Protein AF-A0A101M9S4-F1 (afdb_monomer_lite)

Sequence (185 aa):
ARSAFAWLTCILTEEHDWYLTARCPACIVQHVLHSEPTIRFVAVASQLAGPRSGFRCWLNALETAVCEDPFWGDAFWPDIEERASRLTDGVQELVRQCYELSATLDNPARVNPSLAKTPMPVYGSRSASCTIPLKPSSFARKQLRLTREEQRYRSSLLWNCSQEMTQPLAGCTTATQSRRRSLTS

Structure (mmCIF, N/CA/C/O backbone):
data_AF-A0A101M9S4-F1
#
_entry.id   AF-A0A101M9S4-F1
#
loop_
_atom_site.group_PDB
_atom_site.id
_atom_site.type_symbol
_atom_site.label_atom_id
_atom_site.label_alt_id
_atom_site.label_comp_id
_atom_site.label_asym_id
_atom_site.label_entity_id
_atom_site.label_seq_id
_atom_site.pdbx_PDB_ins_code
_atom_site.Cartn_x
_atom_site.Cartn_y
_atom_site.Cartn_z
_atom_site.occupancy
_atom_site.B_iso_or_equiv
_atom_site.auth_seq_id
_atom_site.auth_comp_id
_atom_site.auth_asym_id
_atom_site.auth_atom_id
_atom_site.pdbx_PDB_model_num
ATOM 1 N N . ALA A 1 1 ? 0.924 0.725 -12.425 1.00 88.38 1 ALA A N 1
ATOM 2 C CA . ALA A 1 1 ? 2.262 1.354 -12.378 1.00 88.38 1 ALA A CA 1
ATOM 3 C C . ALA A 1 1 ? 2.257 2.833 -11.972 1.00 88.38 1 ALA A C 1
ATOM 5 O O . ALA A 1 1 ? 2.577 3.106 -10.827 1.00 88.38 1 ALA A O 1
ATOM 6 N N . ARG A 1 2 ? 1.914 3.808 -12.837 1.00 94.69 2 ARG A N 1
ATOM 7 C CA . ARG A 1 2 ? 2.126 5.250 -12.532 1.00 94.69 2 ARG A CA 1
ATOM 8 C C . ARG A 1 2 ? 1.426 5.755 -11.264 1.00 94.69 2 ARG A C 1
ATOM 10 O O . ARG A 1 2 ? 2.045 6.451 -10.470 1.00 94.69 2 ARG A O 1
ATOM 17 N N . SER A 1 3 ? 0.159 5.393 -11.071 1.00 94.62 3 SER A N 1
ATOM 18 C CA . SER A 1 3 ? -0.601 5.741 -9.863 1.00 94.62 3 SER A CA 1
ATOM 19 C C . SER A 1 3 ? -0.004 5.109 -8.605 1.00 94.62 3 SER A C 1
ATOM 21 O O . SER A 1 3 ? 0.113 5.781 -7.589 1.00 94.62 3 SER A O 1
ATOM 23 N N . ALA A 1 4 ? 0.432 3.849 -8.691 1.00 97.19 4 ALA A N 1
ATOM 24 C CA . ALA A 1 4 ? 1.112 3.159 -7.598 1.00 97.19 4 ALA A CA 1
ATOM 25 C C . ALA A 1 4 ? 2.449 3.823 -7.247 1.00 97.19 4 ALA A C 1
ATOM 27 O O . ALA A 1 4 ? 2.726 4.032 -6.076 1.00 97.19 4 ALA A O 1
ATOM 28 N N . PHE A 1 5 ? 3.242 4.225 -8.246 1.00 97.75 5 PHE A N 1
ATOM 29 C CA . PHE A 1 5 ? 4.480 4.975 -8.023 1.00 97.75 5 PHE A CA 1
ATOM 30 C C . PHE A 1 5 ? 4.222 6.312 -7.319 1.00 97.75 5 PHE A C 1
ATOM 32 O O . PHE A 1 5 ? 4.891 6.624 -6.339 1.00 97.75 5 PHE A O 1
ATOM 39 N N . ALA A 1 6 ? 3.239 7.086 -7.794 1.00 97.69 6 ALA A N 1
ATOM 40 C CA . ALA A 1 6 ? 2.875 8.358 -7.175 1.00 97.69 6 ALA A CA 1
ATOM 41 C C . ALA A 1 6 ? 2.417 8.160 -5.723 1.00 97.69 6 ALA A C 1
ATOM 43 O O . ALA A 1 6 ? 2.899 8.848 -4.831 1.00 97.69 6 ALA A O 1
ATOM 44 N N . TRP A 1 7 ? 1.556 7.168 -5.481 1.00 97.56 7 TRP A N 1
ATOM 45 C CA . TRP A 1 7 ? 1.076 6.842 -4.142 1.00 97.56 7 TRP A CA 1
ATOM 46 C C . TRP A 1 7 ? 2.204 6.390 -3.207 1.00 97.56 7 TRP A C 1
ATOM 48 O O . TRP A 1 7 ? 2.306 6.898 -2.094 1.00 97.56 7 TRP A O 1
ATOM 58 N N . LEU A 1 8 ? 3.080 5.488 -3.669 1.00 96.38 8 LEU A N 1
ATOM 59 C CA . LEU A 1 8 ? 4.249 5.040 -2.908 1.00 96.38 8 LEU A CA 1
ATOM 60 C C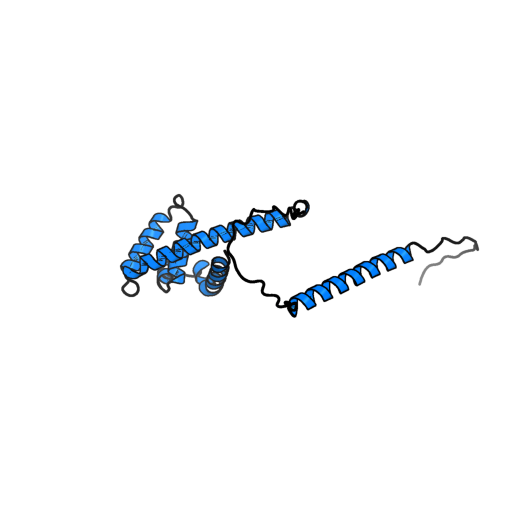 . LEU A 1 8 ? 5.182 6.205 -2.585 1.00 96.38 8 LEU A C 1
ATOM 62 O O . LEU A 1 8 ? 5.705 6.282 -1.483 1.00 96.38 8 LEU A O 1
ATOM 66 N N . THR A 1 9 ? 5.377 7.119 -3.534 1.00 96.38 9 THR A N 1
ATOM 67 C CA . THR A 1 9 ? 6.201 8.306 -3.302 1.00 96.38 9 THR A CA 1
ATOM 68 C C . THR A 1 9 ? 5.597 9.147 -2.184 1.00 96.38 9 THR A C 1
ATOM 70 O O . THR A 1 9 ? 6.308 9.447 -1.236 1.00 96.38 9 THR A O 1
ATOM 73 N N . CYS A 1 10 ? 4.294 9.446 -2.241 1.00 96.25 10 CYS A N 1
ATOM 74 C CA . CYS A 1 10 ? 3.604 10.199 -1.191 1.00 96.25 10 CYS A CA 1
ATOM 75 C C . CYS A 1 10 ? 3.732 9.522 0.180 1.00 96.25 10 CYS A C 1
ATOM 77 O O . CYS A 1 10 ? 4.256 10.131 1.110 1.00 96.25 10 CYS A O 1
ATOM 79 N N . ILE A 1 11 ? 3.336 8.248 0.300 1.00 95.25 11 ILE A N 1
ATOM 80 C CA . ILE A 1 11 ? 3.333 7.566 1.602 1.00 95.25 11 ILE A CA 1
ATOM 81 C C . ILE A 1 11 ? 4.749 7.430 2.178 1.00 95.25 11 ILE A C 1
ATOM 83 O O . ILE A 1 11 ? 4.946 7.642 3.368 1.00 95.25 11 ILE A O 1
ATOM 87 N N . LEU A 1 12 ? 5.758 7.141 1.346 1.00 93.31 12 LEU A N 1
ATOM 88 C CA . LEU A 1 12 ? 7.141 7.004 1.809 1.00 93.31 12 LEU A CA 1
ATOM 89 C C . LEU A 1 12 ? 7.772 8.354 2.177 1.00 93.31 12 LEU A C 1
ATOM 91 O O . LEU A 1 12 ? 8.707 8.394 2.973 1.00 93.31 12 LEU A O 1
ATOM 95 N N . THR A 1 13 ? 7.279 9.460 1.616 1.00 94.25 13 THR A N 1
ATOM 96 C CA . THR A 1 13 ? 7.718 10.800 2.023 1.00 94.25 13 THR A CA 1
ATOM 97 C C . THR A 1 13 ? 7.021 11.296 3.284 1.00 94.25 13 THR A C 1
ATOM 99 O O . THR A 1 13 ? 7.658 11.956 4.098 1.00 94.25 13 THR A O 1
ATOM 102 N N . GLU A 1 14 ? 5.735 10.992 3.456 1.00 93.88 14 GLU A N 1
ATOM 103 C CA . GLU A 1 14 ? 4.913 11.529 4.549 1.00 93.88 14 GLU A CA 1
ATOM 104 C C . GLU A 1 14 ? 5.049 10.706 5.837 1.00 93.88 14 GLU A C 1
ATOM 106 O O . GLU A 1 14 ? 5.126 11.271 6.924 1.00 93.88 14 GLU A O 1
ATOM 111 N N . GLU A 1 15 ? 5.159 9.381 5.725 1.00 93.31 15 GLU A N 1
ATOM 112 C CA . GLU A 1 15 ? 5.148 8.452 6.863 1.00 93.31 15 GLU A CA 1
ATOM 113 C C . GLU A 1 15 ? 6.546 7.898 7.207 1.00 93.31 15 GLU A C 1
ATOM 115 O O . GLU A 1 15 ? 6.685 6.781 7.714 1.00 93.31 15 GLU A O 1
ATOM 120 N N . HIS A 1 16 ? 7.600 8.673 6.922 1.00 90.44 16 HIS A N 1
ATOM 121 C CA . HIS A 1 16 ? 9.005 8.251 7.027 1.00 90.44 16 HIS A CA 1
ATOM 122 C C . HIS A 1 16 ? 9.370 7.601 8.370 1.00 90.44 16 HIS A C 1
ATOM 124 O O . HIS A 1 16 ? 9.885 6.481 8.421 1.00 90.44 16 HIS A O 1
ATOM 130 N N . ASP A 1 17 ? 9.055 8.284 9.470 1.00 89.75 17 ASP A N 1
ATOM 131 C CA . ASP A 1 17 ? 9.403 7.834 10.821 1.00 89.75 17 ASP A CA 1
ATOM 132 C C . ASP A 1 17 ? 8.631 6.577 11.241 1.00 89.75 17 ASP A C 1
ATOM 134 O O . ASP A 1 17 ? 9.109 5.780 12.057 1.00 89.75 17 ASP A O 1
ATOM 138 N N . TRP A 1 18 ? 7.423 6.401 10.698 1.00 90.69 18 TRP A N 1
ATOM 139 C CA . TRP A 1 18 ? 6.555 5.279 11.026 1.00 90.69 18 TRP A CA 1
ATOM 140 C C . TRP A 1 18 ? 7.092 3.980 10.431 1.00 90.69 18 TRP A C 1
ATOM 142 O O . TRP A 1 18 ? 7.324 3.025 11.176 1.00 90.69 18 TRP A O 1
ATOM 152 N N . TYR A 1 19 ? 7.367 3.936 9.124 1.00 84.31 19 TYR A N 1
ATOM 153 C CA . TYR A 1 19 ? 7.831 2.690 8.504 1.00 84.31 19 TYR A CA 1
ATOM 154 C C . TYR A 1 19 ? 9.289 2.346 8.849 1.00 84.31 19 TYR A C 1
ATOM 156 O O . TYR A 1 19 ? 9.677 1.184 8.741 1.00 84.31 19 TYR A O 1
ATOM 164 N N . LEU A 1 20 ? 10.097 3.314 9.303 1.00 88.38 20 LEU A N 1
ATOM 165 C CA . LEU A 1 20 ? 11.416 3.044 9.890 1.00 88.38 20 LEU A CA 1
ATOM 166 C C . LEU A 1 20 ? 11.344 2.515 11.327 1.00 88.38 20 LEU A C 1
ATOM 168 O O . LEU A 1 20 ? 12.375 2.195 11.919 1.00 88.38 20 LEU A O 1
ATOM 172 N N . THR A 1 21 ? 10.143 2.374 11.895 1.00 84.56 21 THR A N 1
ATOM 173 C CA . THR A 1 21 ? 9.914 1.835 13.242 1.00 84.56 21 THR A CA 1
ATOM 174 C C . THR A 1 21 ? 10.663 2.598 14.340 1.00 84.56 21 THR A C 1
ATOM 176 O O . THR A 1 21 ? 11.097 2.018 15.330 1.00 84.56 21 THR A O 1
ATOM 179 N N . ALA A 1 22 ? 10.786 3.925 14.210 1.00 85.56 22 ALA A N 1
ATOM 180 C CA . ALA A 1 22 ? 11.500 4.767 15.180 1.00 85.56 22 ALA A CA 1
ATOM 181 C C . ALA A 1 22 ? 10.792 4.891 16.552 1.00 85.56 22 ALA A C 1
ATOM 183 O O . ALA A 1 22 ? 11.297 5.544 17.465 1.00 85.56 22 ALA A O 1
ATOM 184 N N . ARG A 1 23 ? 9.608 4.283 16.707 1.00 85.00 23 ARG A N 1
ATOM 185 C CA . ARG A 1 23 ? 8.781 4.289 17.925 1.00 85.00 23 ARG A CA 1
ATOM 186 C C . ARG A 1 23 ? 8.668 2.882 18.513 1.00 85.00 23 ARG A C 1
ATOM 188 O O . ARG A 1 23 ? 9.025 1.896 17.878 1.00 85.00 23 ARG A O 1
ATOM 195 N N . CYS A 1 24 ? 8.125 2.771 19.726 1.00 92.31 24 CYS A N 1
ATOM 196 C CA . CYS A 1 24 ? 7.857 1.458 20.311 1.00 92.31 24 CYS A CA 1
ATOM 197 C C . CYS A 1 24 ? 6.811 0.674 19.481 1.00 92.31 24 CYS A C 1
ATOM 199 O O . CYS A 1 24 ? 5.963 1.293 18.828 1.00 92.31 24 CYS A O 1
ATOM 201 N N . PRO A 1 25 ? 6.813 -0.674 19.531 1.00 89.00 25 PRO A N 1
ATOM 202 C CA . PRO A 1 25 ? 5.919 -1.499 18.713 1.00 89.00 25 PRO A CA 1
ATOM 203 C C . PRO A 1 25 ? 4.430 -1.165 18.871 1.00 89.00 25 PRO A C 1
ATOM 205 O O . PRO A 1 25 ? 3.701 -1.154 17.884 1.00 89.00 25 PRO A O 1
ATOM 208 N N . ALA A 1 26 ? 3.984 -0.827 20.086 1.00 90.25 26 ALA A N 1
ATOM 209 C CA . ALA A 1 26 ? 2.598 -0.434 20.341 1.00 90.25 26 ALA A CA 1
ATOM 210 C C . ALA A 1 26 ? 2.209 0.836 19.565 1.00 90.25 26 ALA A C 1
ATOM 212 O O . ALA A 1 26 ? 1.176 0.856 18.904 1.00 90.25 26 ALA A O 1
ATOM 213 N N . CYS A 1 27 ? 3.070 1.860 19.570 1.00 90.69 27 CYS A N 1
ATOM 214 C CA . CYS A 1 27 ? 2.842 3.086 18.807 1.00 90.69 27 CYS A CA 1
ATOM 215 C C . CYS A 1 27 ? 2.820 2.834 17.294 1.00 90.69 27 CYS A C 1
ATOM 217 O O . CYS A 1 27 ? 2.053 3.481 16.589 1.00 90.69 27 CYS A O 1
ATOM 219 N N . ILE A 1 28 ? 3.654 1.917 16.791 1.00 91.44 28 ILE A N 1
ATOM 220 C CA . ILE A 1 28 ? 3.677 1.566 15.363 1.00 91.44 28 ILE A CA 1
ATOM 221 C C . ILE A 1 28 ? 2.373 0.889 14.944 1.00 91.44 28 ILE A C 1
ATOM 223 O O . ILE A 1 28 ? 1.797 1.284 13.933 1.00 91.44 28 ILE A O 1
ATOM 227 N N . VAL A 1 29 ? 1.899 -0.085 15.730 1.00 90.38 29 VAL A N 1
ATOM 228 C CA . VAL A 1 29 ? 0.637 -0.795 15.467 1.00 90.38 29 VAL A CA 1
ATOM 229 C C . VAL A 1 29 ? -0.556 0.150 15.587 1.00 90.38 29 VAL A C 1
ATOM 231 O O . VAL A 1 29 ? -1.420 0.147 14.719 1.00 90.38 29 VAL A O 1
ATOM 234 N N . GLN A 1 30 ? -0.583 1.006 16.608 1.00 91.31 30 GLN A N 1
ATOM 235 C CA . GLN A 1 30 ? -1.662 1.977 16.787 1.00 91.31 30 GLN A CA 1
ATOM 236 C C . GLN A 1 30 ? -1.737 2.975 15.623 1.00 91.31 30 GLN A C 1
ATOM 238 O O . GLN A 1 30 ? -2.826 3.293 15.153 1.00 91.31 30 GLN A O 1
ATOM 243 N N . HIS A 1 31 ? -0.586 3.427 15.115 1.00 94.69 31 HIS A N 1
ATOM 244 C CA . HIS A 1 31 ? -0.539 4.367 13.994 1.00 94.69 31 HIS A CA 1
ATOM 245 C C . HIS A 1 31 ? -1.121 3.792 12.699 1.00 94.69 31 HIS A C 1
ATOM 247 O O . HIS A 1 31 ? -1.615 4.554 11.874 1.00 94.69 31 HIS A O 1
ATOM 253 N N . VAL A 1 32 ? -1.142 2.461 12.536 1.00 94.81 32 VAL A N 1
ATOM 254 C CA . VAL A 1 32 ? -1.776 1.812 11.376 1.00 94.81 32 VAL A CA 1
ATOM 255 C C . VAL A 1 32 ? -3.216 2.295 11.207 1.00 94.81 32 VAL A C 1
ATOM 257 O O . VAL A 1 32 ? -3.600 2.630 10.092 1.00 94.81 32 VAL A O 1
ATOM 260 N N . LEU A 1 33 ? -3.981 2.389 12.299 1.00 94.94 33 LEU A N 1
ATOM 261 C CA . LEU A 1 33 ? -5.410 2.722 12.286 1.00 94.94 33 LEU A CA 1
ATOM 262 C C . LEU A 1 33 ? -5.703 4.230 12.286 1.00 94.94 33 LEU A C 1
ATOM 264 O O . LEU A 1 33 ? -6.867 4.621 12.286 1.00 94.94 33 LEU A O 1
ATOM 268 N N . HIS A 1 34 ? -4.686 5.098 12.276 1.00 94.19 34 HIS A N 1
ATOM 269 C CA . HIS A 1 34 ? -4.905 6.549 12.288 1.00 94.19 34 HIS A CA 1
ATOM 270 C C . HIS A 1 34 ? -5.455 7.094 10.964 1.00 94.19 34 HIS A C 1
ATOM 272 O O . HIS A 1 34 ? -6.071 8.160 10.950 1.00 94.19 34 HIS A O 1
ATOM 278 N N . SER A 1 35 ? -5.212 6.411 9.842 1.00 95.75 35 SER A N 1
ATOM 279 C CA . SER A 1 35 ? -5.610 6.893 8.521 1.00 95.75 35 SER A CA 1
ATOM 280 C C . SER A 1 35 ? -5.830 5.753 7.527 1.00 95.75 35 SER A C 1
ATOM 282 O O . SER A 1 35 ? -5.251 4.677 7.648 1.00 95.75 35 SER A O 1
ATOM 284 N N . GLU A 1 36 ? -6.629 5.993 6.488 1.00 96.69 36 GLU A N 1
ATOM 285 C CA . GLU A 1 36 ? -6.846 4.996 5.433 1.00 96.69 36 GLU A CA 1
ATOM 286 C C . GLU A 1 36 ? -5.541 4.616 4.712 1.00 96.69 36 GLU A C 1
ATOM 288 O O . GLU A 1 36 ? -5.313 3.420 4.514 1.00 96.69 36 GLU A O 1
ATOM 293 N N . PRO A 1 37 ? -4.645 5.561 4.354 1.00 96.38 37 PRO A N 1
ATOM 294 C CA . PRO A 1 37 ? -3.399 5.217 3.679 1.00 96.38 37 PRO A CA 1
ATOM 295 C C . PRO A 1 37 ? -2.492 4.292 4.493 1.00 96.38 37 PRO A C 1
ATOM 297 O O . PRO A 1 37 ? -1.872 3.406 3.905 1.00 96.38 37 PRO A O 1
ATOM 300 N N . THR A 1 38 ? -2.434 4.447 5.821 1.00 96.00 38 THR A N 1
ATOM 301 C CA . THR A 1 38 ? -1.625 3.588 6.703 1.00 96.00 38 THR A CA 1
ATOM 302 C C . THR A 1 38 ? -2.224 2.188 6.845 1.00 96.00 38 THR A C 1
ATOM 304 O O . THR A 1 38 ? -1.483 1.206 6.775 1.00 96.00 38 THR A O 1
ATOM 307 N N . ILE A 1 39 ? -3.556 2.064 6.931 1.00 96.88 39 ILE A N 1
ATOM 308 C CA . ILE A 1 39 ? -4.251 0.762 6.900 1.00 96.88 39 ILE A CA 1
ATOM 309 C C . ILE A 1 39 ? -3.971 0.063 5.568 1.00 96.88 39 ILE A C 1
ATOM 311 O O . ILE A 1 39 ? -3.496 -1.077 5.527 1.00 96.88 39 ILE A O 1
ATOM 315 N N . ARG A 1 40 ? -4.207 0.772 4.458 1.00 97.25 40 ARG A N 1
ATOM 316 C CA . ARG A 1 40 ? -3.994 0.244 3.111 1.00 97.25 40 ARG A CA 1
ATOM 317 C C . ARG A 1 40 ? -2.536 -0.135 2.871 1.00 97.25 40 ARG A C 1
ATOM 319 O O . ARG A 1 40 ? -2.287 -1.145 2.220 1.00 97.25 40 ARG A O 1
ATOM 326 N N . PHE A 1 41 ? -1.575 0.618 3.406 1.00 96.06 41 PHE A N 1
ATOM 327 C CA . PHE A 1 41 ? -0.154 0.282 3.313 1.00 96.06 41 PHE A CA 1
ATOM 328 C C . PHE A 1 41 ? 0.144 -1.099 3.912 1.00 96.06 41 PHE A C 1
ATOM 330 O O . PHE A 1 41 ? 0.775 -1.928 3.256 1.00 96.06 41 PHE A O 1
ATOM 337 N N . VAL A 1 42 ? -0.352 -1.380 5.122 1.00 94.81 42 VAL A N 1
ATOM 338 C CA . VAL A 1 42 ? -0.143 -2.678 5.787 1.00 94.81 42 VAL A CA 1
ATOM 339 C C . VAL A 1 42 ? -0.867 -3.808 5.053 1.00 94.81 42 VAL A C 1
ATOM 341 O O . VAL A 1 42 ? -0.302 -4.896 4.897 1.00 94.81 42 VAL A O 1
ATOM 344 N N . ALA A 1 43 ? -2.075 -3.557 4.543 1.00 96.00 43 ALA A N 1
ATOM 345 C CA . ALA A 1 43 ? -2.805 -4.527 3.729 1.00 96.00 43 ALA A CA 1
ATOM 346 C C . ALA A 1 43 ? -2.032 -4.885 2.445 1.00 96.00 43 ALA A C 1
ATOM 348 O O . ALA A 1 43 ? -1.810 -6.065 2.166 1.00 96.00 43 ALA A O 1
ATOM 349 N N . VAL A 1 44 ? -1.535 -3.883 1.709 1.00 96.44 44 VAL A N 1
ATOM 350 C CA . VAL A 1 44 ? -0.706 -4.075 0.504 1.00 96.44 44 VAL A CA 1
ATOM 351 C C . VAL A 1 44 ? 0.580 -4.830 0.829 1.00 96.44 44 VAL A C 1
ATOM 353 O O . VAL A 1 44 ? 0.919 -5.786 0.134 1.00 96.44 44 VAL A O 1
ATOM 356 N N . ALA A 1 45 ? 1.286 -4.457 1.899 1.00 93.88 45 ALA A N 1
ATOM 357 C CA . ALA A 1 45 ? 2.503 -5.150 2.321 1.00 93.88 45 ALA A CA 1
ATOM 358 C C . ALA A 1 45 ? 2.234 -6.634 2.629 1.00 93.88 45 ALA A C 1
ATOM 360 O O . ALA A 1 45 ? 2.987 -7.507 2.192 1.00 93.88 45 ALA A O 1
ATOM 361 N N . SER A 1 46 ? 1.122 -6.925 3.309 1.00 93.69 46 SER A N 1
ATOM 362 C CA . SER A 1 46 ? 0.701 -8.292 3.636 1.00 93.69 46 SER A CA 1
ATOM 363 C C . SER A 1 46 ? 0.358 -9.107 2.384 1.00 93.69 46 SER A C 1
ATOM 365 O O . SER A 1 46 ? 0.749 -10.271 2.278 1.00 93.69 46 SER A O 1
ATOM 367 N N . GLN A 1 47 ? -0.324 -8.497 1.408 1.00 94.00 47 GLN A N 1
ATOM 368 C CA . GLN A 1 47 ? -0.644 -9.129 0.123 1.00 94.00 47 GLN A CA 1
ATOM 369 C C . GLN A 1 47 ? 0.620 -9.399 -0.711 1.00 94.00 47 GLN A C 1
ATOM 371 O O . GLN A 1 47 ? 0.784 -10.500 -1.239 1.00 94.00 47 GLN A O 1
ATOM 376 N N . LEU A 1 48 ? 1.545 -8.434 -0.783 1.00 94.00 48 LEU A N 1
ATOM 377 C CA . LEU A 1 48 ? 2.814 -8.559 -1.512 1.00 94.00 48 LEU A CA 1
ATOM 378 C C . LEU A 1 48 ? 3.749 -9.609 -0.904 1.00 94.00 48 LEU A C 1
ATOM 380 O O . LEU A 1 48 ? 4.444 -10.303 -1.646 1.00 94.00 48 LEU A O 1
ATOM 384 N N . ALA A 1 49 ? 3.752 -9.763 0.423 1.00 91.25 49 ALA A N 1
ATOM 385 C CA . ALA A 1 49 ? 4.520 -10.811 1.092 1.00 91.25 49 ALA A CA 1
ATOM 386 C C . ALA A 1 49 ? 4.053 -12.225 0.689 1.00 91.25 49 ALA A C 1
ATOM 388 O O . ALA A 1 49 ? 4.813 -13.194 0.763 1.00 91.25 49 ALA A O 1
ATOM 389 N N . GLY A 1 50 ? 2.807 -12.349 0.226 1.00 85.44 50 GLY A N 1
ATOM 390 C CA . GLY A 1 50 ? 2.244 -13.578 -0.312 1.00 85.44 50 GLY A CA 1
ATOM 391 C C . GLY A 1 50 ? 1.854 -14.602 0.763 1.00 85.44 50 GLY A C 1
ATOM 392 O O . GLY A 1 50 ? 2.151 -14.453 1.948 1.00 85.44 50 GLY A O 1
ATOM 393 N N . PRO A 1 51 ? 1.194 -15.703 0.376 1.00 78.75 51 PRO A N 1
ATOM 394 C CA . PRO A 1 51 ? 0.521 -16.612 1.311 1.00 78.75 51 PRO A CA 1
ATOM 395 C C . PRO A 1 51 ? 1.462 -17.433 2.205 1.00 78.75 51 PRO A C 1
ATOM 397 O O . PRO A 1 51 ? 1.025 -17.965 3.223 1.00 78.75 51 PRO A O 1
ATOM 400 N N . ARG A 1 52 ? 2.747 -17.551 1.845 1.00 80.19 52 ARG A N 1
ATOM 401 C CA . ARG A 1 52 ? 3.746 -18.347 2.587 1.00 80.19 52 ARG A CA 1
ATOM 402 C C . ARG A 1 52 ? 4.464 -17.560 3.681 1.00 80.19 52 ARG A C 1
ATOM 404 O O . ARG A 1 52 ? 5.258 -18.131 4.415 1.00 80.19 52 ARG A O 1
ATOM 411 N N . SER A 1 53 ? 4.200 -16.264 3.767 1.00 82.88 53 SER A N 1
ATOM 412 C CA . SER A 1 53 ? 4.931 -15.336 4.625 1.00 82.88 53 SER A CA 1
ATOM 413 C C . SER A 1 53 ? 4.450 -15.302 6.078 1.00 82.88 53 SER A C 1
ATOM 415 O O . SER A 1 53 ? 5.081 -14.672 6.918 1.00 82.88 53 SER A O 1
ATOM 417 N N . GLY A 1 54 ? 3.319 -15.946 6.383 1.00 80.50 54 GLY A N 1
ATOM 418 C CA . GLY A 1 54 ? 2.677 -15.849 7.694 1.00 80.50 54 GLY A CA 1
ATOM 419 C C . GLY A 1 54 ? 1.877 -14.557 7.906 1.00 80.50 54 GLY A C 1
ATOM 420 O O . GLY A 1 54 ? 1.086 -14.508 8.838 1.00 80.50 54 GLY A O 1
ATOM 421 N N . PHE A 1 55 ? 1.959 -13.559 7.014 1.00 85.00 55 PHE A N 1
ATOM 422 C CA . PHE A 1 55 ? 1.213 -12.293 7.139 1.00 85.00 55 PHE A CA 1
ATOM 423 C C . PHE A 1 55 ? -0.306 -12.416 6.930 1.00 85.00 55 PHE A C 1
ATOM 425 O O . PHE A 1 55 ? -1.036 -11.449 7.117 1.00 85.00 55 PHE A O 1
ATOM 432 N N . ARG A 1 56 ? -0.828 -13.607 6.610 1.00 85.50 56 ARG A N 1
ATOM 433 C CA . ARG A 1 56 ? -2.284 -13.832 6.557 1.00 85.50 56 ARG A CA 1
ATOM 434 C C . ARG A 1 56 ? -2.962 -13.594 7.907 1.00 85.50 56 ARG A C 1
ATOM 436 O O . ARG A 1 56 ? -4.056 -13.048 7.931 1.00 85.50 56 ARG A O 1
ATOM 443 N N . CYS A 1 57 ? -2.326 -13.975 9.019 1.00 86.94 57 CYS A N 1
ATOM 444 C CA . CYS A 1 57 ? -2.893 -13.694 10.341 1.00 86.94 57 CYS A CA 1
ATOM 445 C C . CYS A 1 57 ? -2.915 -12.190 10.642 1.00 86.94 57 CYS A C 1
ATOM 447 O O . CYS A 1 57 ? -3.853 -11.721 11.274 1.00 86.94 57 CYS A O 1
ATOM 449 N N . TRP A 1 58 ? -1.931 -11.441 10.135 1.00 87.25 58 TRP A N 1
ATOM 450 C CA . TRP A 1 58 ? -1.882 -9.986 10.245 1.00 87.25 58 TRP A CA 1
ATOM 451 C C . TRP A 1 58 ? -2.991 -9.309 9.452 1.00 87.25 58 TRP A C 1
ATOM 453 O O . TRP A 1 58 ? -3.622 -8.402 9.980 1.00 87.25 58 TRP A O 1
ATOM 463 N N . LEU A 1 59 ? -3.265 -9.763 8.226 1.00 92.12 59 LEU A N 1
ATOM 464 C CA . LEU A 1 59 ? -4.355 -9.208 7.426 1.00 92.12 59 LEU A CA 1
ATOM 465 C C . LEU A 1 59 ? -5.717 -9.433 8.101 1.00 92.12 59 LEU A C 1
ATOM 467 O O . LEU A 1 59 ? -6.488 -8.490 8.219 1.00 92.12 59 LEU A O 1
ATOM 471 N N . ASN A 1 60 ? -5.963 -10.638 8.626 1.00 93.44 60 ASN A N 1
ATOM 472 C CA . ASN A 1 60 ? -7.191 -10.935 9.369 1.00 93.44 60 ASN A CA 1
ATOM 473 C C . ASN A 1 60 ? -7.295 -10.110 10.664 1.00 93.44 60 ASN A C 1
ATOM 475 O O . ASN A 1 60 ? -8.364 -9.616 10.998 1.00 93.44 60 ASN A O 1
ATOM 479 N N . ALA A 1 61 ? -6.191 -9.954 11.402 1.00 94.12 61 ALA A N 1
ATOM 480 C CA . ALA A 1 61 ? -6.176 -9.133 12.612 1.00 94.12 61 ALA A CA 1
ATOM 481 C C . ALA A 1 61 ? -6.424 -7.650 12.295 1.00 94.12 61 ALA A C 1
ATOM 483 O O . ALA A 1 61 ? -7.106 -6.970 13.055 1.00 94.12 61 ALA A O 1
ATOM 484 N N . LEU A 1 62 ? -5.895 -7.160 11.170 1.00 95.06 62 LEU A N 1
ATOM 485 C CA . LEU A 1 62 ? -6.134 -5.805 10.687 1.00 95.06 62 LEU A CA 1
ATOM 486 C C . LEU A 1 62 ? -7.601 -5.604 10.291 1.00 95.06 62 LEU A C 1
ATOM 488 O O . LEU A 1 62 ? -8.183 -4.601 10.682 1.00 95.06 62 LEU A O 1
ATOM 492 N N . GLU A 1 63 ? -8.200 -6.561 9.578 1.00 96.50 63 GLU A N 1
ATOM 493 C CA . GLU A 1 63 ? -9.630 -6.554 9.249 1.00 96.50 63 GLU A CA 1
ATOM 494 C C . GLU A 1 63 ? -10.486 -6.457 10.512 1.00 96.50 63 GLU A C 1
ATOM 496 O O . GLU A 1 63 ? -11.297 -5.544 10.638 1.00 96.50 63 GLU A O 1
ATOM 501 N N . THR A 1 64 ? -10.263 -7.349 11.484 1.00 96.69 64 THR A N 1
ATOM 502 C CA . THR A 1 64 ? -10.979 -7.316 12.766 1.00 96.69 64 THR A CA 1
ATOM 503 C C . THR A 1 64 ? -10.806 -5.972 13.467 1.00 96.69 64 THR A C 1
ATOM 505 O O . THR A 1 64 ? -11.792 -5.389 13.904 1.00 96.69 64 THR A O 1
ATOM 508 N N . ALA A 1 65 ? -9.582 -5.443 13.519 1.00 95.69 65 ALA A N 1
ATOM 509 C CA . ALA A 1 65 ? -9.314 -4.166 14.167 1.00 95.69 65 ALA A CA 1
ATOM 510 C C . ALA A 1 65 ? -10.029 -2.988 13.484 1.00 95.69 65 ALA A C 1
ATOM 512 O O . ALA A 1 65 ? -10.518 -2.109 14.179 1.00 95.69 65 ALA A O 1
ATOM 513 N N . VAL A 1 66 ? -10.123 -2.966 12.150 1.00 96.81 66 VAL A N 1
ATOM 514 C CA . VAL A 1 66 ? -10.867 -1.929 11.412 1.00 96.81 66 VAL A CA 1
ATOM 515 C C . VAL A 1 66 ? -12.373 -2.070 11.640 1.00 96.81 66 VAL A C 1
ATOM 517 O O . VAL A 1 66 ? -13.045 -1.079 11.911 1.00 96.81 66 VAL A O 1
ATOM 520 N N . CYS A 1 67 ? -12.903 -3.292 11.570 1.00 97.06 67 CYS A N 1
ATOM 521 C CA . CYS A 1 67 ? -14.333 -3.555 11.729 1.00 97.06 67 CYS A CA 1
ATOM 522 C C . CYS A 1 67 ? -14.844 -3.266 13.150 1.00 97.06 67 CYS A C 1
ATOM 524 O O . CYS A 1 67 ? -15.985 -2.837 13.311 1.00 97.06 67 CYS A O 1
ATOM 526 N N . GLU A 1 68 ? -14.020 -3.506 14.173 1.00 96.19 68 GLU A N 1
ATOM 527 C CA . GLU A 1 68 ? -14.356 -3.249 15.581 1.00 96.19 68 GLU A CA 1
ATOM 528 C C . GLU A 1 68 ? -14.069 -1.803 16.021 1.00 96.19 68 GLU A C 1
ATOM 530 O O . GLU A 1 68 ? -14.521 -1.384 17.091 1.00 96.19 68 GLU A O 1
ATOM 535 N N . ASP A 1 69 ? -13.329 -1.028 15.224 1.00 95.50 69 ASP A N 1
ATOM 536 C CA . ASP A 1 69 ? -12.989 0.349 15.564 1.00 95.50 69 ASP A CA 1
ATOM 537 C C . ASP A 1 69 ? -14.223 1.276 15.458 1.00 95.50 69 ASP A C 1
ATOM 539 O O . ASP A 1 69 ? -14.900 1.281 14.428 1.00 95.50 69 ASP A O 1
ATOM 543 N N . PRO A 1 70 ? -14.525 2.104 16.482 1.00 93.88 70 PRO A N 1
ATOM 544 C CA . PRO A 1 70 ? -15.700 2.980 16.473 1.00 93.88 70 PRO A CA 1
ATOM 545 C C . PRO A 1 70 ? -15.708 4.063 15.387 1.00 93.88 70 PRO A C 1
ATOM 547 O O . PRO A 1 70 ? -16.774 4.599 15.081 1.00 93.88 70 PRO A O 1
ATOM 550 N N . PHE A 1 71 ? -14.540 4.452 14.869 1.00 93.56 71 PHE A N 1
ATOM 551 C CA . PHE A 1 71 ? -14.412 5.463 13.823 1.00 93.56 71 PHE A CA 1
ATOM 552 C C . PHE A 1 71 ? -14.522 4.846 12.426 1.00 93.56 71 PHE A C 1
ATOM 554 O O . PHE A 1 71 ? -15.192 5.427 11.571 1.00 93.56 71 PHE A O 1
ATOM 561 N N . TRP A 1 72 ? -13.890 3.692 12.196 1.00 94.88 72 TRP A N 1
ATOM 562 C CA . TRP A 1 72 ? -13.956 2.987 10.913 1.00 94.88 72 TRP A CA 1
ATOM 563 C C . TRP A 1 72 ? -15.231 2.149 10.801 1.00 94.88 72 TRP A C 1
ATOM 565 O O . TRP A 1 72 ? -16.139 2.504 10.060 1.00 94.88 72 TRP A O 1
ATOM 575 N N . GLY A 1 73 ? -15.332 1.056 11.550 1.00 92.44 73 GLY A N 1
ATOM 576 C CA . GLY A 1 73 ? -16.447 0.123 11.456 1.00 92.44 73 GLY A CA 1
ATOM 577 C C . GLY A 1 73 ? -16.394 -0.793 10.227 1.00 92.44 73 GLY A C 1
ATOM 578 O O . GLY A 1 73 ? -15.569 -0.660 9.317 1.00 92.44 73 GLY A O 1
ATOM 579 N N . ASP A 1 74 ? -17.315 -1.752 10.204 1.00 93.81 74 ASP A N 1
ATOM 580 C CA . ASP A 1 74 ? -17.375 -2.856 9.239 1.00 93.81 74 ASP A CA 1
ATOM 581 C C . ASP A 1 74 ? -17.563 -2.417 7.776 1.00 93.81 74 ASP A C 1
ATOM 583 O O . ASP A 1 74 ? -17.022 -3.032 6.857 1.00 93.81 74 ASP A O 1
ATOM 587 N N . ALA A 1 75 ? -18.282 -1.320 7.545 1.00 93.81 75 ALA A N 1
ATOM 588 C CA . ALA A 1 75 ? -18.591 -0.827 6.207 1.00 93.81 75 ALA A CA 1
ATOM 589 C C . ALA A 1 75 ? -17.362 -0.325 5.422 1.00 93.81 75 ALA A C 1
ATOM 591 O O . ALA A 1 75 ? -17.426 -0.223 4.195 1.00 93.81 75 ALA A O 1
ATOM 592 N N . PHE A 1 76 ? -16.254 0.001 6.095 1.00 94.25 76 PHE A N 1
ATOM 593 C CA . PHE A 1 76 ? -15.072 0.587 5.453 1.00 94.25 76 PHE A CA 1
ATOM 594 C C . PHE A 1 76 ? -14.086 -0.457 4.943 1.00 94.25 76 PHE A C 1
ATOM 596 O O . PHE A 1 76 ? -13.402 -0.209 3.945 1.00 94.25 76 PHE A O 1
ATOM 603 N N . TRP A 1 77 ? -14.018 -1.625 5.588 1.00 96.44 77 TRP A N 1
ATOM 604 C CA . TRP A 1 77 ? -13.052 -2.655 5.218 1.00 96.44 77 TRP A CA 1
ATOM 605 C C . TRP A 1 77 ? -13.144 -3.080 3.741 1.00 96.44 77 TRP A C 1
ATOM 607 O O . TRP A 1 77 ? -12.101 -3.078 3.087 1.00 96.44 77 TRP A O 1
ATOM 617 N N . PRO A 1 78 ? -14.333 -3.338 3.153 1.00 96.88 78 PRO A N 1
ATOM 618 C CA . PRO A 1 78 ? -14.423 -3.775 1.757 1.00 96.88 78 PRO A CA 1
ATOM 619 C C . PRO A 1 78 ? -13.828 -2.780 0.747 1.00 96.88 78 PRO A C 1
ATOM 621 O O . PRO A 1 78 ? -13.175 -3.186 -0.213 1.00 96.88 78 PRO A O 1
ATOM 624 N N . ASP A 1 79 ? -14.015 -1.471 0.957 1.00 97.50 79 ASP A N 1
ATOM 625 C CA . ASP A 1 79 ? -13.440 -0.436 0.081 1.00 97.50 79 ASP A CA 1
ATOM 626 C C . ASP A 1 79 ? -11.918 -0.334 0.266 1.00 97.50 79 ASP A C 1
ATOM 628 O O . ASP A 1 79 ? -11.168 -0.252 -0.711 1.00 97.50 79 ASP A O 1
ATOM 632 N N . ILE A 1 80 ? -11.439 -0.399 1.513 1.00 97.19 80 ILE A N 1
ATOM 633 C CA . ILE A 1 80 ? -10.002 -0.398 1.816 1.00 97.19 80 ILE A CA 1
ATOM 634 C C . ILE A 1 80 ? -9.323 -1.623 1.192 1.00 97.19 80 ILE A C 1
ATOM 636 O O . ILE A 1 80 ? -8.281 -1.481 0.545 1.00 97.19 80 ILE A O 1
ATOM 640 N N . GLU A 1 81 ? -9.917 -2.807 1.334 1.00 96.88 81 GLU A N 1
ATOM 641 C CA . GLU A 1 81 ? -9.405 -4.059 0.780 1.00 96.88 81 GLU A CA 1
ATOM 642 C C . GLU A 1 81 ? -9.345 -4.011 -0.754 1.00 96.88 81 GLU A C 1
ATOM 644 O O . GLU A 1 81 ? -8.312 -4.337 -1.348 1.00 96.88 81 GLU A O 1
ATOM 649 N N . GLU A 1 82 ? -10.400 -3.524 -1.414 1.00 97.81 82 GLU A N 1
ATOM 650 C CA . GLU A 1 82 ? -10.427 -3.381 -2.872 1.00 97.81 82 GLU A CA 1
ATOM 651 C C . GLU A 1 82 ? -9.349 -2.393 -3.361 1.00 97.81 82 GLU A C 1
ATOM 653 O O . GLU A 1 82 ? -8.619 -2.651 -4.329 1.00 97.81 82 GLU A O 1
ATOM 658 N N . ARG A 1 83 ? -9.196 -1.248 -2.682 1.00 97.88 83 ARG A N 1
ATOM 659 C CA . ARG A 1 83 ? -8.128 -0.274 -2.970 1.00 97.88 83 ARG A CA 1
ATOM 660 C C . ARG A 1 83 ? -6.742 -0.860 -2.734 1.00 97.88 83 ARG A C 1
ATOM 662 O O . ARG A 1 83 ? -5.845 -0.573 -3.530 1.00 97.88 83 ARG A O 1
ATOM 669 N N . ALA A 1 84 ? -6.562 -1.661 -1.686 1.00 97.62 84 ALA A N 1
ATOM 670 C CA . ALA A 1 84 ? -5.316 -2.364 -1.415 1.00 97.62 84 ALA A CA 1
ATOM 671 C C . ALA A 1 84 ? -4.995 -3.352 -2.543 1.00 97.62 84 ALA A C 1
ATOM 673 O O . ALA A 1 84 ? -3.912 -3.266 -3.112 1.00 97.62 84 ALA A O 1
ATOM 674 N N . SER A 1 85 ? -5.952 -4.186 -2.963 1.00 97.31 85 SER A N 1
ATOM 675 C CA . SER A 1 85 ? -5.760 -5.143 -4.063 1.00 97.31 85 SER A CA 1
ATOM 676 C C . SER A 1 85 ? -5.334 -4.451 -5.361 1.00 97.31 85 SER A C 1
ATOM 678 O O . SER A 1 85 ? -4.320 -4.812 -5.957 1.00 97.31 85 SER A O 1
ATOM 680 N N . ARG A 1 86 ? -6.044 -3.391 -5.774 1.00 98.19 86 ARG A N 1
ATOM 681 C CA . ARG A 1 86 ? -5.685 -2.624 -6.985 1.00 98.19 86 ARG A CA 1
ATOM 682 C C . ARG A 1 86 ? -4.298 -1.993 -6.891 1.00 98.19 86 ARG A C 1
ATOM 684 O O . ARG A 1 86 ? -3.588 -1.875 -7.893 1.00 98.19 86 ARG A O 1
ATOM 691 N N . LEU A 1 87 ? -3.9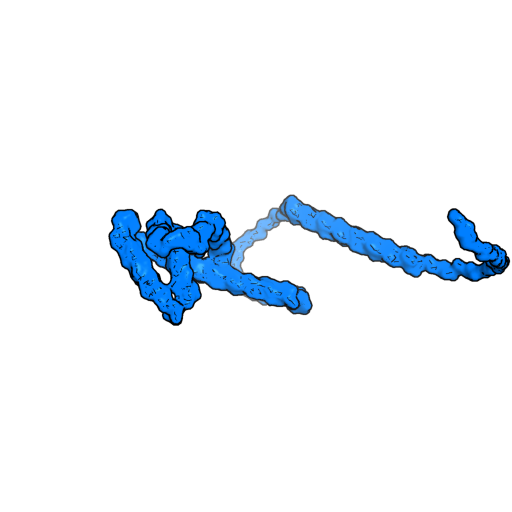25 -1.524 -5.703 1.00 98.38 87 LEU A N 1
ATOM 692 C CA . LEU A 1 87 ? -2.611 -0.944 -5.473 1.00 98.38 87 LEU A CA 1
ATOM 693 C C . LEU A 1 87 ? -1.521 -2.021 -5.521 1.00 98.38 87 LEU A C 1
ATOM 695 O O . LEU A 1 87 ? -0.509 -1.787 -6.174 1.00 98.38 87 LEU A O 1
ATOM 699 N N . THR A 1 88 ? -1.746 -3.194 -4.927 1.00 97.81 88 THR A N 1
ATOM 700 C CA . THR A 1 88 ? -0.861 -4.365 -5.012 1.00 97.81 88 THR A CA 1
ATOM 701 C C . THR A 1 88 ? -0.557 -4.720 -6.467 1.00 97.81 88 THR A C 1
ATOM 703 O O . THR A 1 88 ? 0.618 -4.759 -6.842 1.00 97.81 88 THR A O 1
ATOM 706 N N . ASP A 1 89 ? -1.582 -4.850 -7.316 1.00 98.12 89 ASP A N 1
ATOM 707 C CA . ASP A 1 89 ? -1.411 -5.089 -8.758 1.00 98.12 89 ASP A CA 1
ATOM 708 C C . ASP A 1 89 ? -0.586 -3.970 -9.413 1.00 98.12 89 ASP A C 1
ATOM 710 O O . ASP A 1 89 ? 0.334 -4.191 -10.207 1.00 98.12 89 ASP A O 1
ATOM 714 N N . GLY A 1 90 ? -0.885 -2.723 -9.041 1.00 98.25 90 GLY A N 1
ATOM 715 C CA . GLY A 1 90 ? -0.181 -1.545 -9.521 1.00 98.25 90 GLY A CA 1
ATOM 716 C C . GLY A 1 90 ? 1.305 -1.513 -9.151 1.00 98.25 90 GLY A C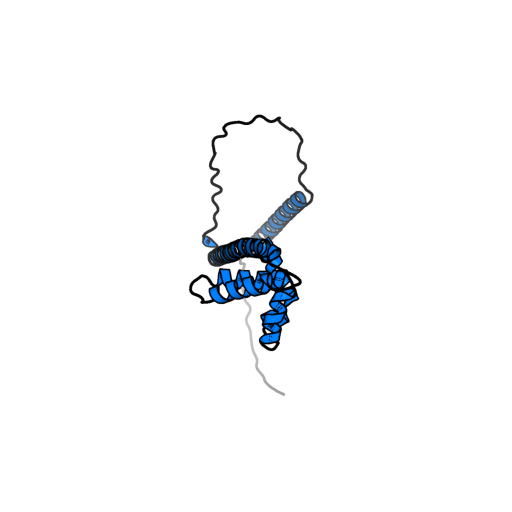 1
ATOM 717 O O . GLY A 1 90 ? 2.098 -1.039 -9.975 1.00 98.25 90 GLY A O 1
ATOM 718 N N . VAL A 1 91 ? 1.661 -1.989 -7.952 1.00 98.25 91 VAL A N 1
ATOM 719 C CA . VAL A 1 91 ? 3.035 -2.106 -7.436 1.00 98.25 91 VAL A CA 1
ATOM 720 C C . VAL A 1 91 ? 3.768 -3.260 -8.112 1.00 98.25 91 VAL A C 1
ATOM 722 O O . VAL A 1 91 ? 4.899 -3.072 -8.552 1.00 98.25 91 VAL A O 1
ATOM 725 N N . GLN A 1 92 ? 3.132 -4.420 -8.277 1.00 97.62 92 GLN A N 1
ATOM 726 C CA . GLN A 1 92 ? 3.723 -5.544 -9.010 1.00 97.62 92 GLN A CA 1
ATOM 727 C C . GLN A 1 92 ? 4.046 -5.160 -10.460 1.00 97.62 92 GLN A C 1
ATOM 729 O O . GLN A 1 92 ? 5.154 -5.407 -10.939 1.00 97.62 92 GLN A O 1
ATOM 734 N N . GLU A 1 93 ? 3.125 -4.466 -11.133 1.00 98.12 93 GLU A N 1
ATOM 735 C CA . GLU A 1 93 ? 3.352 -3.949 -12.484 1.00 98.12 93 GLU A CA 1
ATOM 736 C C . GLU A 1 93 ? 4.470 -2.896 -12.521 1.00 98.12 93 GLU A C 1
ATOM 738 O O . GLU A 1 93 ? 5.260 -2.862 -13.462 1.00 98.12 93 GLU A O 1
ATOM 743 N N . LEU A 1 94 ? 4.578 -2.045 -11.494 1.00 97.88 94 LEU A N 1
ATOM 744 C CA . LEU A 1 94 ? 5.681 -1.087 -11.379 1.00 97.88 94 LEU A CA 1
ATOM 745 C C . LEU A 1 94 ? 7.034 -1.804 -11.261 1.00 97.88 94 LEU A C 1
ATOM 747 O O . LEU A 1 94 ? 7.966 -1.470 -11.987 1.00 97.88 94 LEU A O 1
ATOM 751 N N . VAL A 1 95 ? 7.132 -2.808 -10.389 1.00 97.00 95 VAL A N 1
ATOM 752 C CA . VAL A 1 95 ? 8.347 -3.616 -10.207 1.00 97.00 95 VAL A CA 1
ATOM 753 C C . VAL A 1 95 ? 8.738 -4.309 -11.514 1.00 97.00 95 VAL A C 1
ATOM 755 O O . VAL A 1 95 ? 9.901 -4.255 -11.916 1.00 97.00 95 VAL A O 1
ATOM 758 N N . ARG A 1 96 ? 7.766 -4.897 -12.223 1.00 97.19 96 ARG A N 1
ATOM 759 C CA . ARG A 1 96 ? 7.972 -5.521 -13.538 1.00 97.19 96 ARG A CA 1
ATOM 760 C C . ARG A 1 96 ? 8.574 -4.535 -14.544 1.00 97.19 96 ARG A C 1
ATOM 762 O O . ARG A 1 96 ? 9.577 -4.852 -15.177 1.00 97.19 96 ARG A O 1
ATOM 769 N N . GLN A 1 97 ? 8.012 -3.329 -14.644 1.00 96.69 97 GLN A N 1
ATOM 770 C CA . GLN A 1 97 ? 8.521 -2.276 -15.531 1.00 96.69 97 GLN A CA 1
ATOM 771 C C . GLN A 1 97 ? 9.948 -1.846 -15.169 1.00 96.69 97 GLN A C 1
ATOM 773 O O . GLN A 1 97 ? 10.763 -1.628 -16.063 1.00 96.69 97 GLN A O 1
ATOM 778 N N . CYS A 1 98 ? 10.281 -1.761 -13.877 1.00 95.69 98 CYS A N 1
ATOM 779 C CA . CYS A 1 98 ? 11.647 -1.464 -13.443 1.00 95.69 98 CYS A CA 1
ATOM 780 C C . CYS A 1 98 ? 12.641 -2.529 -13.928 1.00 95.69 98 CYS A C 1
ATOM 782 O O . CYS A 1 98 ? 13.700 -2.175 -14.441 1.00 95.69 98 CYS A O 1
ATOM 784 N N . TYR A 1 99 ? 12.295 -3.818 -13.835 1.00 95.81 99 TYR A N 1
ATOM 785 C CA . TYR A 1 99 ? 13.152 -4.892 -14.350 1.00 95.81 99 TYR A CA 1
ATOM 786 C C . TYR A 1 99 ? 13.347 -4.824 -15.871 1.00 95.81 99 TYR A C 1
ATOM 788 O O . TYR A 1 99 ? 14.466 -5.008 -16.347 1.00 95.81 99 TYR A O 1
ATOM 796 N N . GLU A 1 100 ? 12.292 -4.530 -16.637 1.00 95.06 100 GLU A N 1
ATOM 797 C CA . GLU A 1 100 ? 12.388 -4.371 -18.098 1.00 95.06 100 GLU A CA 1
ATOM 798 C C . GLU A 1 100 ? 13.308 -3.214 -18.499 1.00 95.06 100 GLU A C 1
ATOM 800 O O . GLU A 1 100 ? 14.118 -3.341 -19.423 1.00 95.06 100 GLU A O 1
ATOM 805 N N . LEU A 1 101 ? 13.203 -2.089 -17.788 1.00 94.25 101 LEU A N 1
ATOM 806 C CA . LEU A 1 101 ? 14.049 -0.922 -18.013 1.00 94.25 101 LEU A CA 1
ATOM 807 C C . LEU A 1 101 ? 15.513 -1.236 -17.702 1.00 94.25 101 LEU A C 1
ATOM 809 O O . LEU A 1 101 ? 16.369 -0.965 -18.542 1.00 94.25 101 LEU A O 1
ATOM 813 N N . SER A 1 102 ? 15.799 -1.862 -16.557 1.00 93.38 102 SER A N 1
ATOM 814 C CA . SER A 1 102 ? 17.163 -2.268 -16.195 1.00 93.38 102 SER A CA 1
ATOM 815 C C . SER A 1 102 ? 17.766 -3.218 -17.232 1.00 93.38 102 SER A C 1
ATOM 817 O O . SER A 1 102 ? 18.848 -2.956 -17.747 1.00 93.38 102 SER A O 1
ATOM 819 N N . ALA A 1 103 ? 17.027 -4.252 -17.649 1.00 91.62 103 ALA A N 1
ATOM 820 C CA . ALA A 1 103 ? 17.495 -5.201 -18.661 1.00 91.62 103 ALA A CA 1
ATOM 821 C C . ALA A 1 103 ? 17.787 -4.542 -20.025 1.00 91.62 103 ALA A C 1
ATOM 823 O O . ALA A 1 103 ? 18.687 -4.973 -20.749 1.00 91.62 103 ALA A O 1
ATOM 824 N N . THR A 1 104 ? 17.034 -3.497 -20.383 1.00 91.81 104 THR A N 1
ATOM 825 C CA . THR A 1 104 ? 17.250 -2.726 -21.617 1.00 91.81 104 THR A CA 1
ATOM 826 C C . THR A 1 104 ? 18.492 -1.836 -21.520 1.00 91.81 104 THR A C 1
ATOM 828 O O . THR A 1 104 ? 19.241 -1.727 -22.490 1.00 91.81 104 THR A O 1
ATOM 831 N N . LEU A 1 105 ? 18.725 -1.215 -20.358 1.00 89.69 105 LEU A N 1
ATOM 832 C CA . LEU A 1 105 ? 19.898 -0.372 -20.104 1.00 89.69 105 LEU A CA 1
ATOM 833 C C . LEU A 1 105 ? 21.197 -1.187 -20.055 1.00 89.69 105 LEU A C 1
ATOM 835 O O . LEU A 1 105 ? 22.208 -0.736 -20.589 1.00 89.69 105 LEU A O 1
ATOM 839 N N . ASP A 1 106 ? 21.152 -2.394 -19.490 1.00 87.31 106 ASP A N 1
ATOM 840 C CA . ASP A 1 106 ? 22.308 -3.294 -19.400 1.00 87.31 106 ASP A CA 1
ATOM 841 C C . ASP A 1 106 ? 22.688 -3.915 -20.758 1.00 87.31 106 ASP A C 1
ATOM 843 O O . ASP A 1 106 ? 23.822 -4.358 -20.950 1.00 87.31 106 ASP A O 1
ATOM 847 N N . ASN A 1 107 ? 21.765 -3.943 -21.729 1.00 75.94 107 ASN A N 1
ATOM 848 C CA . ASN A 1 107 ? 22.008 -4.501 -23.061 1.00 75.94 107 ASN A CA 1
ATOM 849 C C . ASN A 1 107 ? 21.516 -3.575 -24.193 1.00 75.94 107 ASN A C 1
ATOM 851 O O . ASN A 1 107 ? 20.565 -3.906 -24.914 1.00 75.94 107 ASN A O 1
ATOM 855 N N . PRO A 1 108 ? 22.196 -2.433 -24.420 1.00 61.91 108 PRO A N 1
ATOM 856 C CA . PRO A 1 108 ? 21.797 -1.454 -25.433 1.00 61.91 108 PRO A CA 1
ATOM 857 C C . PRO A 1 108 ? 21.899 -1.990 -26.874 1.00 61.91 108 PRO A C 1
ATOM 859 O O . PRO A 1 108 ? 21.356 -1.386 -27.796 1.00 61.91 108 PRO A O 1
ATOM 862 N N . ALA A 1 109 ? 22.549 -3.142 -27.091 1.00 60.12 109 ALA A N 1
ATOM 863 C CA . ALA A 1 109 ? 22.733 -3.755 -28.407 1.00 60.12 109 ALA A CA 1
ATOM 864 C C . ALA A 1 109 ? 21.485 -4.483 -28.955 1.00 60.12 109 ALA A C 1
ATOM 866 O O . ALA A 1 109 ? 21.486 -4.894 -30.115 1.00 60.12 109 ALA A O 1
ATOM 867 N N . ARG A 1 110 ? 20.417 -4.660 -28.158 1.00 56.06 110 ARG A N 1
ATOM 868 C CA . AR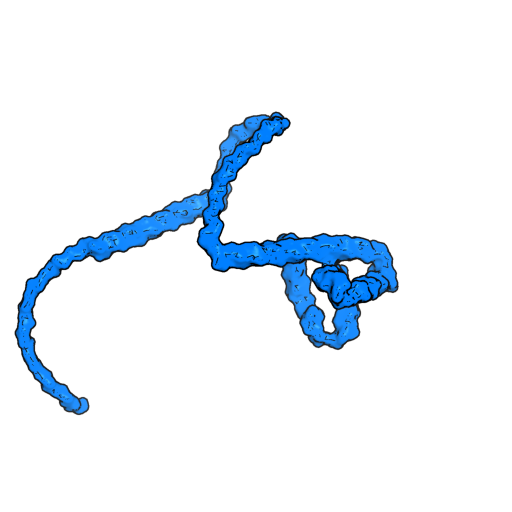G A 1 110 ? 19.196 -5.381 -28.581 1.00 56.06 110 ARG A CA 1
ATOM 869 C C . ARG A 1 110 ? 18.047 -4.505 -29.081 1.00 56.06 110 ARG A C 1
ATOM 871 O O . ARG A 1 110 ? 17.046 -5.051 -29.537 1.00 56.06 110 ARG A O 1
ATOM 878 N N . VAL A 1 111 ? 18.171 -3.179 -29.070 1.00 54.62 111 VAL A N 1
ATOM 879 C CA . VAL A 1 111 ? 17.083 -2.286 -29.504 1.00 54.62 111 VAL A CA 1
ATOM 880 C C . VAL A 1 111 ? 17.392 -1.692 -30.876 1.00 54.62 111 VAL A C 1
ATOM 882 O O . VAL A 1 111 ? 17.632 -0.501 -31.028 1.00 54.62 111 VAL A O 1
ATOM 885 N N . ASN A 1 112 ? 17.324 -2.537 -31.904 1.00 49.22 112 ASN A N 1
ATOM 886 C CA . ASN A 1 112 ? 16.763 -2.093 -33.175 1.00 49.22 112 ASN A CA 1
ATOM 887 C C . ASN A 1 112 ? 15.280 -2.469 -33.130 1.00 49.22 112 ASN A C 1
ATOM 889 O O . ASN A 1 112 ? 14.948 -3.622 -33.416 1.00 49.22 112 ASN A O 1
ATOM 893 N N . PRO A 1 113 ? 14.363 -1.552 -32.777 1.00 51.19 113 PRO A N 1
ATOM 894 C CA . PRO A 1 113 ? 12.967 -1.790 -33.055 1.00 51.19 113 PRO A CA 1
ATOM 895 C C . PRO A 1 113 ? 12.846 -1.662 -34.570 1.00 51.19 113 PRO A C 1
ATOM 897 O O . PRO A 1 113 ? 12.723 -0.561 -35.110 1.00 51.19 113 PRO A O 1
ATOM 900 N N . SER A 1 114 ? 12.935 -2.788 -35.285 1.00 48.88 114 SER A N 1
ATOM 901 C CA . SER A 1 114 ? 12.435 -2.823 -36.649 1.00 48.88 114 SER A CA 1
ATOM 902 C C . SER A 1 114 ? 10.970 -2.440 -36.536 1.00 48.88 114 SER A C 1
ATOM 904 O O . SER A 1 114 ? 10.159 -3.186 -35.983 1.00 48.88 114 SER A O 1
ATOM 906 N N . LEU A 1 115 ? 10.655 -1.241 -37.005 1.00 52.84 115 LEU A N 1
ATOM 907 C CA . LEU A 1 115 ? 9.308 -0.738 -37.173 1.00 52.84 115 LEU A CA 1
ATOM 908 C C . LEU A 1 115 ? 8.671 -1.557 -38.306 1.00 52.84 115 LEU A C 1
ATOM 910 O O . LEU A 1 115 ? 8.480 -1.079 -39.422 1.00 52.84 115 LEU A O 1
ATOM 914 N N . ALA A 1 116 ? 8.433 -2.843 -38.047 1.00 41.97 116 ALA A N 1
ATOM 915 C CA . ALA A 1 116 ? 7.701 -3.724 -38.924 1.00 41.97 116 ALA A CA 1
ATOM 916 C C . ALA A 1 116 ? 6.250 -3.262 -38.842 1.00 41.97 116 ALA A C 1
ATOM 918 O O . ALA A 1 116 ? 5.508 -3.583 -37.917 1.00 41.97 116 ALA A O 1
ATOM 919 N N . LYS A 1 117 ? 5.889 -2.400 -39.791 1.00 45.97 117 LYS A N 1
ATOM 920 C CA . LYS A 1 117 ? 4.511 -2.041 -40.094 1.00 45.97 117 LYS A CA 1
ATOM 921 C C . LYS A 1 117 ? 3.775 -3.329 -40.450 1.00 45.97 117 LYS A C 1
ATOM 923 O O . LYS A 1 117 ? 3.822 -3.760 -41.596 1.00 45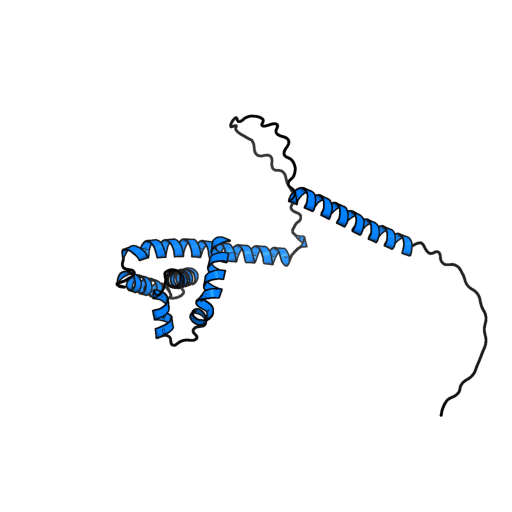.97 117 LYS A O 1
ATOM 928 N N . THR A 1 118 ? 3.116 -3.948 -39.481 1.00 44.25 118 THR A N 1
ATOM 929 C CA . THR A 1 118 ? 2.145 -5.006 -39.751 1.00 44.25 118 THR A CA 1
ATOM 930 C C . THR A 1 118 ? 0.847 -4.327 -40.202 1.00 44.25 118 THR A C 1
ATOM 932 O O . THR A 1 118 ? 0.263 -3.583 -39.410 1.00 44.25 118 THR A O 1
ATOM 935 N N . PRO A 1 119 ? 0.382 -4.504 -41.452 1.00 43.12 119 PRO A N 1
ATOM 936 C CA . PRO A 1 119 ? -0.910 -3.980 -41.865 1.00 43.12 119 PRO A CA 1
ATOM 937 C C . PRO A 1 119 ? -1.997 -4.913 -41.320 1.00 43.12 119 PRO A C 1
ATOM 939 O O . PRO A 1 119 ? -2.109 -6.058 -41.747 1.00 43.12 119 PRO A O 1
ATOM 942 N N . MET A 1 120 ? -2.784 -4.440 -40.355 1.00 44.38 120 MET 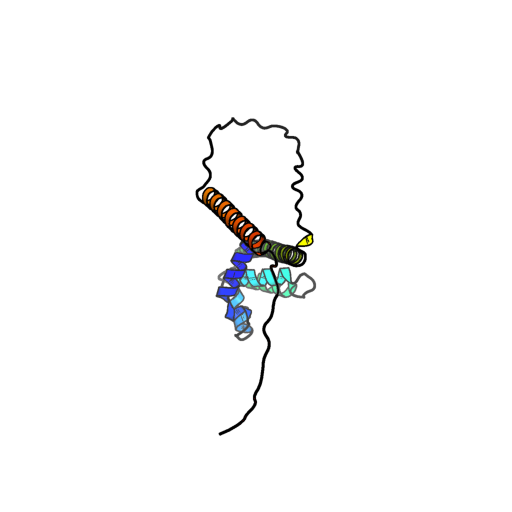A N 1
ATOM 943 C CA . MET A 1 120 ? -4.000 -5.138 -39.922 1.00 44.38 120 MET A CA 1
ATOM 944 C C . MET A 1 120 ? -5.177 -4.747 -40.832 1.00 44.38 120 MET A C 1
ATOM 946 O O . MET A 1 120 ? -5.282 -3.574 -41.208 1.00 44.38 120 MET A O 1
ATOM 950 N N . PRO A 1 121 ? -6.061 -5.692 -41.205 1.00 48.47 121 PRO A N 1
ATOM 951 C CA . PRO A 1 121 ? -7.179 -5.425 -42.096 1.00 48.47 121 PRO A CA 1
ATOM 952 C C . PRO A 1 121 ? -8.271 -4.662 -41.339 1.00 48.47 121 PRO A C 1
ATOM 954 O O . PRO A 1 121 ? -8.752 -5.094 -40.294 1.00 48.47 121 PRO A O 1
ATOM 957 N N . VAL A 1 122 ? -8.663 -3.509 -41.875 1.00 39.50 122 VAL A N 1
ATOM 958 C CA . VAL A 1 122 ? -9.748 -2.683 -41.339 1.00 39.50 122 VAL A CA 1
ATOM 959 C C . VAL A 1 122 ? -11.076 -3.214 -41.879 1.00 39.50 122 VAL A C 1
ATOM 961 O O . VAL A 1 122 ? -11.392 -3.003 -43.049 1.00 39.50 122 VAL A O 1
ATOM 964 N N . TYR A 1 123 ? -11.874 -3.867 -41.030 1.00 42.59 123 TYR A N 1
ATOM 965 C CA . TYR A 1 123 ? -13.327 -3.899 -41.219 1.00 42.59 123 TYR A CA 1
ATOM 966 C C . TYR A 1 123 ? -13.915 -2.605 -40.649 1.00 42.59 123 TYR A C 1
ATOM 968 O O . TYR A 1 123 ? -13.554 -2.159 -39.561 1.00 42.59 123 TYR A O 1
ATOM 976 N N . GLY A 1 124 ? -14.729 -1.948 -41.472 1.00 42.22 124 GLY A N 1
ATOM 977 C CA . GLY A 1 124 ? -14.966 -0.514 -41.402 1.00 42.22 124 GLY A CA 1
ATOM 978 C C . GLY A 1 124 ? -15.818 -0.007 -40.242 1.00 42.22 124 GLY A C 1
ATOM 979 O O . GLY A 1 124 ? -16.724 -0.667 -39.745 1.00 42.22 124 GLY A O 1
ATOM 980 N N . SER A 1 125 ? -15.595 1.268 -39.934 1.00 33.62 125 SER A N 1
ATOM 981 C CA . SER A 1 125 ? -16.643 2.177 -39.491 1.00 33.62 125 SER A CA 1
ATOM 982 C C . SER A 1 125 ? -16.409 3.535 -40.150 1.00 33.62 125 SER A C 1
ATOM 984 O O . SER A 1 125 ? -15.289 4.043 -40.203 1.00 33.62 125 SER A O 1
ATOM 986 N N . ARG A 1 126 ? -17.468 4.073 -40.754 1.00 48.47 126 ARG A N 1
ATOM 987 C CA . ARG A 1 126 ? -17.489 5.347 -41.477 1.00 48.47 126 ARG A CA 1
ATOM 988 C C . ARG A 1 126 ? -17.287 6.507 -40.500 1.00 48.47 126 ARG A C 1
ATOM 990 O O . ARG A 1 126 ? -18.110 6.677 -39.609 1.00 48.47 126 ARG A O 1
ATOM 997 N N . SER A 1 127 ? -16.325 7.392 -40.759 1.00 37.25 127 SER A N 1
ATOM 998 C CA . SER A 1 127 ? -16.440 8.798 -40.346 1.00 37.25 127 SER A CA 1
ATOM 999 C C . SER A 1 127 ? -15.522 9.710 -41.163 1.00 37.25 127 SER A C 1
ATOM 1001 O O . SER A 1 127 ? -14.304 9.573 -41.125 1.00 37.25 127 SER A O 1
ATOM 1003 N N . ALA A 1 128 ? -16.172 10.611 -41.902 1.00 41.59 128 ALA A N 1
ATOM 1004 C CA . ALA A 1 128 ? -15.750 11.916 -42.407 1.00 41.59 128 ALA A CA 1
ATOM 1005 C C . ALA A 1 128 ? -14.242 12.232 -42.487 1.00 41.59 128 ALA A C 1
ATOM 1007 O O . ALA A 1 128 ? -13.548 12.392 -41.484 1.00 41.59 128 ALA A O 1
ATOM 1008 N N . SER A 1 129 ? -13.782 12.491 -43.711 1.00 45.16 129 SER A N 1
ATOM 1009 C CA . SER A 1 129 ? -12.558 13.234 -43.995 1.00 45.16 129 SER A CA 1
ATOM 1010 C C . SER A 1 129 ? -12.623 14.631 -43.366 1.00 45.16 129 SER A C 1
ATOM 1012 O O . SER A 1 129 ? -13.196 15.559 -43.936 1.00 45.16 129 SER A O 1
ATOM 1014 N N . CYS A 1 130 ? -12.027 14.791 -42.189 1.00 43.47 130 CYS A N 1
ATOM 1015 C CA . CYS A 1 130 ? -11.725 16.099 -41.627 1.00 43.47 130 CYS A CA 1
ATOM 1016 C C . CYS A 1 130 ? -10.406 16.592 -42.240 1.00 43.47 130 CYS A C 1
ATOM 1018 O O . CYS A 1 130 ? -9.320 16.318 -41.733 1.00 43.47 130 CYS A O 1
ATOM 1020 N N . THR A 1 131 ? -10.483 17.290 -43.374 1.00 54.81 131 THR A N 1
ATOM 1021 C CA . THR A 1 131 ? -9.349 17.987 -44.005 1.00 54.81 131 THR A CA 1
ATOM 1022 C C . THR A 1 131 ? -9.050 19.300 -43.280 1.00 54.81 131 THR A C 1
ATOM 1024 O O . THR A 1 131 ? -9.142 20.378 -43.863 1.00 54.81 131 THR A O 1
ATOM 1027 N N . ILE A 1 132 ? -8.697 19.229 -41.994 1.00 53.28 132 ILE A N 1
ATOM 1028 C CA . ILE A 1 132 ? -8.121 20.372 -41.280 1.00 53.28 132 ILE A CA 1
ATOM 1029 C C . ILE A 1 132 ? -6.604 20.159 -41.231 1.00 53.28 132 ILE A C 1
ATOM 1031 O O . ILE A 1 132 ? -6.152 19.196 -40.609 1.00 53.28 132 ILE A O 1
ATOM 1035 N N . PRO A 1 133 ? -5.791 21.020 -41.870 1.00 59.09 133 PRO A N 1
ATOM 1036 C CA . PRO A 1 133 ? -4.342 20.923 -41.769 1.00 59.09 133 PRO A CA 1
ATOM 1037 C C . PRO A 1 133 ? -3.928 21.172 -40.315 1.00 59.09 133 PRO A C 1
ATOM 1039 O O . PRO A 1 133 ? -3.983 22.296 -39.810 1.00 59.09 133 PRO A O 1
ATOM 1042 N N . LEU A 1 134 ? -3.528 20.105 -39.622 1.00 61.03 134 LEU A N 1
ATOM 1043 C CA . LEU A 1 134 ? -3.054 20.186 -38.247 1.00 61.03 134 LEU A CA 1
ATOM 1044 C C . LEU A 1 134 ? -1.711 20.917 -38.232 1.00 61.03 134 LEU A C 1
ATOM 1046 O O . LEU A 1 134 ? -0.693 20.413 -38.709 1.00 61.03 134 LEU A O 1
ATOM 1050 N N . LYS A 1 135 ? -1.704 22.134 -37.682 1.00 72.62 135 LYS A N 1
ATOM 1051 C CA . LYS A 1 135 ? -0.459 22.858 -37.429 1.00 72.62 135 LYS A CA 1
ATOM 1052 C C . LYS A 1 135 ? 0.330 22.108 -36.350 1.00 72.62 135 LYS A C 1
ATOM 1054 O O . LYS A 1 135 ? -0.231 21.821 -35.292 1.00 72.62 135 LYS A O 1
ATOM 1059 N N . PRO A 1 136 ? 1.629 21.832 -36.562 1.00 67.31 136 PRO A N 1
ATOM 1060 C CA . PRO A 1 136 ? 2.454 21.191 -35.547 1.00 67.31 136 PRO A CA 1
ATOM 1061 C C . PRO A 1 136 ? 2.465 22.030 -34.265 1.00 67.31 136 PRO A C 1
ATOM 1063 O O . PRO A 1 136 ? 2.433 23.263 -34.316 1.00 67.31 136 PRO A O 1
ATOM 1066 N N . SER A 1 137 ? 2.497 21.377 -33.106 1.00 74.38 137 SER A N 1
ATOM 1067 C CA . SER A 1 137 ? 2.527 22.070 -31.817 1.00 74.38 137 SER A CA 1
ATOM 1068 C C . SER A 1 137 ? 3.822 22.878 -31.646 1.00 74.38 137 SER A C 1
ATOM 1070 O O . SER A 1 137 ? 4.827 22.641 -32.323 1.00 74.38 137 SER A O 1
ATOM 1072 N N . SER A 1 138 ? 3.819 23.846 -30.722 1.00 78.19 138 SER A N 1
ATOM 1073 C CA . SER A 1 138 ? 5.032 24.604 -30.368 1.00 78.19 138 SER A CA 1
ATOM 1074 C C . SER A 1 138 ? 6.181 23.673 -29.957 1.00 78.19 138 SER A C 1
ATOM 1076 O O . SER A 1 138 ? 7.325 23.863 -30.368 1.00 78.19 138 SER A O 1
ATOM 1078 N N . PHE A 1 139 ? 5.847 22.599 -29.235 1.00 79.44 139 PHE A N 1
ATOM 1079 C CA . PHE A 1 139 ? 6.798 21.579 -28.815 1.00 79.44 139 PHE A CA 1
ATOM 1080 C C . PHE A 1 139 ? 7.354 20.771 -29.995 1.00 79.44 139 PHE A C 1
ATOM 1082 O O . PHE A 1 139 ? 8.569 20.624 -30.104 1.00 79.44 139 PHE A O 1
ATOM 1089 N N . ALA A 1 140 ? 6.503 20.346 -30.937 1.00 77.75 140 ALA A N 1
ATOM 1090 C CA . ALA A 1 140 ? 6.937 19.632 -32.140 1.00 77.75 140 ALA A CA 1
ATOM 1091 C C . ALA A 1 140 ? 7.871 20.491 -33.013 1.00 77.75 140 ALA A C 1
ATOM 1093 O O . ALA A 1 140 ? 8.891 20.014 -33.511 1.00 77.75 140 ALA A O 1
ATOM 1094 N N . ARG A 1 141 ? 7.582 21.794 -33.142 1.00 81.12 141 ARG A N 1
ATOM 1095 C CA . ARG A 1 141 ? 8.482 22.746 -33.816 1.00 81.12 141 ARG A CA 1
ATOM 1096 C C . ARG A 1 141 ? 9.816 22.898 -33.083 1.00 81.12 141 ARG A C 1
ATOM 1098 O O . ARG A 1 141 ? 10.857 22.975 -33.733 1.00 81.12 141 ARG A O 1
ATOM 1105 N N . LYS A 1 142 ? 9.796 22.931 -31.746 1.00 85.56 142 LYS A N 1
ATOM 1106 C CA . LYS A 1 142 ? 11.011 23.021 -30.924 1.00 85.56 142 LYS A CA 1
ATOM 1107 C C . LYS A 1 142 ? 11.876 21.766 -31.071 1.00 85.56 142 LYS A C 1
ATOM 1109 O O . LYS A 1 142 ? 13.076 21.909 -31.268 1.00 85.56 142 LYS A O 1
ATOM 1114 N N . GLN A 1 143 ? 11.277 20.573 -31.069 1.00 79.44 143 GLN A N 1
ATOM 1115 C CA . GLN A 1 143 ? 11.994 19.316 -31.314 1.00 79.44 143 GLN A CA 1
ATOM 1116 C C . GLN A 1 143 ? 12.658 19.303 -32.694 1.00 79.44 143 GLN A C 1
ATOM 1118 O O . GLN A 1 143 ? 13.855 19.061 -32.779 1.00 79.44 143 GLN A O 1
ATOM 1123 N N . LEU A 1 144 ? 11.934 19.672 -33.756 1.00 80.88 144 LEU A N 1
ATOM 1124 C CA . LEU A 1 144 ? 12.504 19.740 -35.109 1.00 80.88 144 LEU A CA 1
ATOM 1125 C C . LEU A 1 144 ? 13.671 20.732 -35.218 1.00 80.88 144 LEU A C 1
ATOM 1127 O O . LEU A 1 144 ? 14.658 20.459 -35.904 1.00 80.88 144 LEU A O 1
ATOM 1131 N N . ARG A 1 145 ? 13.581 21.883 -34.538 1.00 83.69 145 ARG A N 1
ATOM 1132 C CA . ARG A 1 145 ? 14.676 22.861 -34.495 1.00 83.69 145 ARG A CA 1
ATOM 1133 C C . ARG A 1 145 ? 15.907 22.288 -33.792 1.00 83.69 145 ARG A C 1
ATOM 1135 O O . ARG A 1 145 ? 17.001 22.423 -34.331 1.00 83.69 145 ARG A O 1
ATOM 1142 N N . LEU A 1 146 ? 15.715 21.633 -32.647 1.00 85.19 146 LEU A N 1
ATOM 1143 C CA . LEU A 1 146 ? 16.796 21.012 -31.878 1.00 85.19 146 LEU A CA 1
ATOM 1144 C C . LEU A 1 146 ? 17.494 19.908 -32.681 1.00 85.19 146 LEU A C 1
ATOM 1146 O O . LEU A 1 146 ? 18.716 19.913 -32.779 1.00 85.19 146 LEU A O 1
ATOM 1150 N N . THR A 1 147 ? 16.739 19.032 -33.351 1.00 83.38 147 THR A N 1
ATOM 1151 C CA . THR A 1 147 ? 17.314 17.975 -34.200 1.00 83.38 147 THR A CA 1
ATOM 1152 C C . THR A 1 147 ? 18.133 18.552 -35.358 1.00 83.38 147 THR A C 1
ATOM 1154 O O . THR A 1 147 ? 19.188 18.025 -35.708 1.00 83.38 147 THR A O 1
ATOM 1157 N N . ARG A 1 148 ? 17.690 19.667 -35.953 1.00 85.38 148 ARG A N 1
ATOM 1158 C CA . ARG A 1 148 ? 18.439 20.342 -37.025 1.00 85.38 148 ARG A CA 1
ATOM 1159 C C . ARG A 1 148 ? 19.731 20.987 -36.518 1.00 85.38 148 ARG A C 1
ATOM 1161 O O . ARG A 1 148 ? 20.719 21.020 -37.248 1.00 85.38 148 ARG A O 1
ATOM 1168 N N . GLU A 1 149 ? 19.717 21.527 -35.305 1.00 82.81 149 GLU A N 1
ATOM 1169 C CA . GLU A 1 149 ? 20.886 22.134 -34.665 1.00 82.81 149 GLU A CA 1
ATOM 1170 C C . GLU A 1 149 ? 21.928 21.074 -34.282 1.00 82.81 149 GLU A C 1
ATOM 1172 O O . GLU A 1 149 ? 23.105 21.243 -34.595 1.00 82.81 149 GLU A O 1
ATOM 1177 N N . GLU A 1 150 ? 21.486 19.929 -33.753 1.00 78.44 150 GLU A N 1
ATOM 1178 C CA . GLU A 1 150 ? 22.346 18.774 -33.472 1.00 78.44 150 GLU A CA 1
ATOM 1179 C C . GLU A 1 150 ? 23.035 18.254 -34.745 1.00 78.44 150 GLU A C 1
ATOM 1181 O O . GLU A 1 150 ? 24.245 18.036 -34.760 1.00 78.44 150 GLU A O 1
ATOM 1186 N N . GLN A 1 151 ? 22.289 18.121 -35.847 1.00 79.69 151 GLN A N 1
ATOM 1187 C CA . GLN A 1 151 ? 22.836 17.694 -37.142 1.00 79.69 151 GLN A CA 1
ATOM 1188 C C . GLN A 1 151 ? 23.911 18.658 -37.660 1.00 79.69 151 GLN A C 1
ATOM 1190 O O . GLN A 1 151 ? 24.959 18.222 -38.135 1.00 79.69 151 GLN A O 1
ATOM 1195 N N . ARG A 1 152 ? 23.695 19.972 -37.519 1.00 80.12 152 ARG A N 1
ATOM 1196 C CA . ARG A 1 152 ? 24.696 20.983 -37.888 1.00 80.12 152 ARG A CA 1
ATOM 1197 C C . ARG A 1 152 ? 25.942 20.878 -37.020 1.00 80.12 152 ARG A C 1
ATOM 1199 O O . ARG A 1 152 ? 27.045 20.883 -37.561 1.00 80.12 152 ARG A O 1
ATOM 1206 N N . TYR A 1 153 ? 25.777 20.715 -35.710 1.00 75.06 153 TYR A N 1
ATOM 1207 C CA . TYR A 1 153 ? 26.899 20.555 -34.792 1.00 75.06 153 TYR A CA 1
ATOM 1208 C C . TYR A 1 153 ? 27.726 19.302 -35.124 1.00 75.06 153 TYR A C 1
ATOM 1210 O O . TYR A 1 153 ? 28.938 19.398 -35.316 1.00 75.06 153 TYR A O 1
ATOM 1218 N N . ARG A 1 154 ? 27.070 18.153 -35.337 1.00 77.31 154 ARG A N 1
ATOM 1219 C CA . ARG A 1 154 ? 27.726 16.902 -35.760 1.00 77.31 154 ARG A CA 1
ATOM 1220 C C . ARG A 1 154 ? 28.451 17.059 -37.096 1.00 77.31 154 ARG A C 1
ATOM 1222 O O . ARG A 1 154 ? 29.595 16.634 -37.215 1.00 77.31 154 ARG A O 1
ATOM 1229 N N . SER A 1 155 ? 27.832 17.722 -38.076 1.00 75.50 155 SER A N 1
ATOM 1230 C CA . SER A 1 155 ? 28.483 17.993 -39.364 1.00 75.50 155 SER A CA 1
ATOM 1231 C C . SER A 1 155 ? 29.700 18.915 -39.229 1.00 75.50 155 SER A C 1
ATOM 1233 O O . SER A 1 155 ? 30.705 18.689 -39.895 1.00 75.50 155 SER A O 1
ATOM 1235 N N . SER A 1 156 ? 29.656 19.901 -38.323 1.00 74.81 156 SER A N 1
ATOM 1236 C CA . SER A 1 156 ? 30.785 20.805 -38.076 1.00 74.81 156 SER A CA 1
ATOM 1237 C C . SER A 1 156 ? 31.968 20.092 -37.418 1.00 74.81 156 SER A C 1
ATOM 1239 O O . SER A 1 156 ? 33.109 20.332 -37.798 1.00 74.81 156 SER A O 1
ATOM 1241 N N . LEU A 1 157 ? 31.710 19.145 -36.508 1.00 72.81 157 LEU A N 1
ATOM 1242 C CA . LEU A 1 157 ? 32.753 18.307 -35.912 1.00 72.81 157 LEU A CA 1
ATOM 1243 C C . LEU A 1 157 ? 33.424 17.402 -36.954 1.00 72.81 157 LEU A C 1
ATOM 1245 O O . LEU A 1 157 ? 34.646 17.292 -36.974 1.00 72.81 157 LEU A O 1
ATOM 1249 N N . LEU A 1 158 ? 32.641 16.797 -37.854 1.00 74.38 158 LEU A N 1
ATOM 1250 C CA . LEU A 1 158 ? 33.172 15.966 -38.942 1.00 74.38 158 LEU A CA 1
ATOM 1251 C C . LEU A 1 158 ? 33.988 16.786 -39.956 1.00 74.38 158 LEU A C 1
ATOM 1253 O O . LEU A 1 158 ? 35.023 16.320 -40.438 1.00 74.38 158 LEU A O 1
ATOM 1257 N N . TRP A 1 159 ? 33.553 18.015 -40.251 1.00 66.00 159 TRP A N 1
ATOM 1258 C CA . TRP A 1 159 ? 34.279 18.945 -41.120 1.00 66.00 159 TRP A CA 1
ATOM 1259 C C . TRP A 1 159 ? 35.616 19.382 -40.509 1.00 66.00 159 TRP A C 1
ATOM 1261 O O . TRP A 1 159 ? 36.634 19.393 -41.199 1.00 66.00 159 TRP A O 1
ATOM 1271 N N . ASN A 1 160 ? 35.635 19.672 -39.205 1.00 60.00 160 ASN A N 1
ATOM 1272 C CA . ASN A 1 160 ? 36.853 20.059 -38.491 1.00 60.00 160 ASN A CA 1
ATOM 1273 C C . ASN A 1 160 ? 37.854 18.895 -38.391 1.00 60.00 160 ASN A C 1
ATOM 1275 O O . ASN A 1 160 ? 39.039 19.092 -38.640 1.00 60.00 160 ASN A O 1
ATOM 1279 N N . CYS A 1 161 ? 37.374 17.673 -38.140 1.00 54.03 161 CYS A N 1
ATOM 1280 C CA . CYS A 1 161 ? 38.208 16.466 -38.095 1.00 54.03 161 CYS A CA 1
ATOM 1281 C C . CYS A 1 161 ? 38.867 16.153 -39.453 1.00 54.03 161 CYS A C 1
ATOM 1283 O O . CYS A 1 161 ? 40.013 15.713 -39.514 1.00 54.03 161 CYS A O 1
ATOM 1285 N N . SER A 1 162 ? 38.173 16.442 -40.558 1.00 56.53 162 SER A N 1
ATOM 1286 C CA . SER A 1 162 ? 38.719 16.237 -41.906 1.00 56.53 162 SER A CA 1
ATOM 1287 C C . SER A 1 162 ? 39.776 17.288 -42.285 1.00 56.53 162 SER A C 1
ATOM 1289 O O . SER A 1 162 ? 40.697 16.980 -43.041 1.00 56.53 162 SER A O 1
ATOM 1291 N N . GLN A 1 163 ? 39.701 18.513 -41.744 1.00 56.50 163 GLN A N 1
ATOM 1292 C CA . GLN A 1 163 ? 40.728 19.539 -41.981 1.00 56.50 163 GLN A CA 1
ATOM 1293 C C . GLN A 1 163 ? 42.042 19.253 -41.243 1.00 56.50 163 GLN A C 1
ATOM 1295 O O . GLN A 1 163 ? 43.107 19.485 -41.814 1.00 56.50 163 GLN A O 1
ATOM 1300 N N . GLU A 1 164 ? 41.996 18.687 -40.032 1.00 53.19 164 GLU A N 1
ATOM 1301 C CA . GLU A 1 164 ? 43.213 18.293 -39.300 1.00 53.19 164 GLU A CA 1
ATOM 1302 C C . GLU A 1 164 ? 44.012 17.194 -40.020 1.00 53.19 164 GLU A C 1
ATOM 1304 O O . GLU A 1 164 ? 45.227 17.110 -39.864 1.00 53.19 164 GLU A O 1
ATOM 1309 N N . MET A 1 165 ? 43.366 16.397 -40.877 1.00 47.16 165 MET A N 1
ATOM 1310 C CA . MET A 1 165 ? 44.019 15.308 -41.609 1.00 47.16 165 MET A CA 1
ATOM 1311 C C . MET A 1 165 ? 44.659 15.734 -42.943 1.00 47.16 165 MET A C 1
ATOM 1313 O O . MET A 1 165 ? 45.280 14.907 -43.607 1.00 47.16 165 MET A O 1
ATOM 1317 N N . THR A 1 166 ? 44.553 17.014 -43.331 1.00 51.25 166 THR A N 1
ATOM 1318 C CA . THR A 1 166 ? 45.060 17.525 -44.622 1.00 51.25 166 THR A CA 1
ATOM 1319 C C . THR A 1 166 ? 46.254 18.486 -44.485 1.00 51.25 166 THR A C 1
ATOM 1321 O O . THR A 1 166 ? 46.462 19.330 -45.355 1.00 51.25 166 THR A O 1
ATOM 1324 N N . GLN A 1 167 ? 47.068 18.382 -43.425 1.00 46.47 167 GLN A N 1
ATOM 1325 C CA . GLN A 1 167 ? 48.393 19.024 -43.407 1.00 46.47 167 GLN A CA 1
ATOM 1326 C C . GLN A 1 167 ? 49.438 18.108 -44.075 1.00 46.47 167 GLN A C 1
ATOM 1328 O O . GLN A 1 167 ? 49.741 17.043 -43.535 1.00 46.47 167 GLN A O 1
ATOM 1333 N N . PRO A 1 168 ? 50.008 18.474 -45.241 1.00 41.00 168 PRO A N 1
ATOM 1334 C CA . PRO A 1 168 ? 51.066 17.686 -45.860 1.00 41.00 168 PRO A CA 1
ATOM 1335 C C . PRO A 1 168 ? 52.392 17.848 -45.102 1.00 41.00 168 PRO A C 1
ATOM 1337 O O . PRO A 1 168 ? 52.810 18.960 -44.777 1.00 41.00 168 PRO A O 1
ATOM 1340 N N . LEU A 1 169 ? 53.079 16.723 -44.874 1.00 49.19 169 LEU A N 1
ATOM 1341 C CA . LEU A 1 169 ? 54.479 16.688 -44.453 1.00 49.19 169 LEU A CA 1
ATOM 1342 C C . LEU A 1 169 ? 55.370 17.385 -45.499 1.00 49.19 169 LEU A C 1
ATOM 1344 O O . LEU A 1 169 ? 55.548 16.885 -46.607 1.00 49.19 169 LEU A O 1
ATOM 1348 N N . ALA A 1 170 ? 56.004 18.483 -45.106 1.00 38.62 170 ALA A N 1
ATOM 1349 C CA . ALA A 1 170 ? 57.206 19.049 -45.717 1.00 38.62 170 ALA A CA 1
ATOM 1350 C C . ALA A 1 170 ? 58.045 19.605 -44.555 1.00 38.62 170 ALA A C 1
ATOM 1352 O O . ALA A 1 170 ? 57.494 20.250 -43.674 1.00 38.62 170 ALA A O 1
ATOM 1353 N N . GLY A 1 171 ? 59.347 19.416 -44.392 1.00 34.44 171 GLY A N 1
ATOM 1354 C CA . GLY A 1 171 ? 60.431 18.825 -45.162 1.00 34.44 171 GLY A CA 1
ATOM 1355 C C . GLY A 1 171 ? 61.713 19.230 -44.407 1.00 34.44 171 GLY A C 1
ATOM 1356 O O . GLY A 1 171 ? 61.781 20.309 -43.827 1.00 34.44 171 GLY A O 1
ATOM 1357 N N . CYS A 1 172 ? 62.683 18.326 -44.322 1.00 35.53 172 CYS A N 1
ATOM 1358 C CA . CYS A 1 172 ? 63.932 18.415 -43.554 1.00 35.53 172 CYS A CA 1
ATOM 1359 C C . CYS A 1 172 ? 64.875 19.558 -44.016 1.00 35.53 172 CYS A C 1
ATOM 1361 O O . CYS A 1 172 ? 64.923 19.793 -45.216 1.00 35.53 172 CYS A O 1
ATOM 1363 N N . THR A 1 173 ? 65.663 20.190 -43.115 1.00 36.94 173 THR A N 1
ATOM 1364 C CA . THR A 1 173 ? 67.160 20.124 -43.071 1.00 36.94 173 THR A CA 1
ATOM 1365 C C . THR A 1 173 ? 67.839 21.154 -42.134 1.00 36.94 173 THR A C 1
ATOM 1367 O O . THR A 1 173 ? 67.712 22.358 -42.312 1.00 36.94 173 THR A O 1
ATOM 1370 N N . THR A 1 174 ? 68.635 20.606 -41.199 1.00 39.03 174 THR A N 1
ATOM 1371 C CA . THR A 1 174 ? 69.988 20.997 -40.713 1.00 39.03 174 THR A CA 1
ATOM 1372 C C . THR A 1 174 ? 70.306 22.405 -40.177 1.00 39.03 174 THR A C 1
ATOM 1374 O O . THR A 1 174 ? 70.389 23.353 -40.947 1.00 39.03 174 THR A O 1
ATOM 1377 N N . ALA A 1 175 ? 70.768 22.472 -38.918 1.00 36.16 175 ALA A N 1
ATOM 1378 C CA . ALA A 1 175 ? 72.126 22.936 -38.583 1.00 36.16 175 ALA A CA 1
ATOM 1379 C C . ALA A 1 175 ? 72.517 22.578 -37.132 1.00 36.16 175 ALA A C 1
ATOM 1381 O O . ALA A 1 175 ? 71.715 22.629 -36.204 1.00 36.16 175 ALA A O 1
ATOM 1382 N N . THR A 1 176 ? 73.775 22.181 -36.990 1.00 40.28 176 THR A N 1
ATOM 1383 C CA . THR A 1 176 ? 74.443 21.552 -35.843 1.00 40.28 176 THR A CA 1
ATOM 1384 C C . THR A 1 176 ? 75.207 22.586 -34.998 1.00 40.28 176 THR A C 1
ATOM 1386 O O . THR A 1 176 ? 75.574 23.628 -35.526 1.00 40.28 176 THR A O 1
ATOM 1389 N N . GLN A 1 177 ? 75.578 22.189 -33.766 1.00 36.31 177 GLN A N 1
ATOM 1390 C CA . GLN A 1 177 ? 76.578 22.747 -32.817 1.00 36.31 177 GLN A CA 1
ATOM 1391 C C . GLN A 1 177 ? 76.000 23.533 -31.626 1.00 36.31 177 GLN A C 1
ATOM 1393 O O . GLN A 1 177 ? 75.067 24.297 -31.785 1.00 36.31 177 GLN A O 1
ATOM 1398 N N . SER A 1 178 ? 76.545 23.497 -30.405 1.00 34.91 178 SER A N 1
ATOM 1399 C CA . SER A 1 178 ? 77.544 22.664 -29.705 1.00 34.91 178 SER A CA 1
ATOM 1400 C C . SER A 1 178 ? 77.746 23.301 -28.317 1.00 34.91 178 SER A C 1
ATOM 1402 O O . SER A 1 178 ? 77.976 24.503 -28.278 1.00 34.91 178 SER A O 1
ATOM 1404 N N . ARG A 1 179 ? 77.786 22.495 -27.232 1.00 39.00 179 ARG A N 1
ATOM 1405 C CA . ARG A 1 179 ? 78.375 22.781 -25.885 1.00 39.00 179 ARG A CA 1
ATOM 1406 C C . ARG A 1 179 ? 77.798 23.991 -25.098 1.00 39.00 179 ARG A C 1
ATOM 1408 O O . ARG A 1 179 ? 77.408 24.986 -25.663 1.00 39.00 179 ARG A O 1
ATOM 1415 N N . ARG A 1 180 ? 77.745 24.031 -23.760 1.00 40.12 180 ARG A N 1
ATOM 1416 C CA . ARG A 1 180 ? 78.583 23.438 -22.704 1.00 40.12 180 ARG A CA 1
ATOM 1417 C C . ARG A 1 180 ? 77.827 23.482 -21.356 1.00 40.12 180 ARG A C 1
ATOM 1419 O O . ARG A 1 180 ? 76.991 24.346 -21.142 1.00 40.12 180 ARG A O 1
ATOM 1426 N N . ARG A 1 181 ? 78.192 22.557 -20.463 1.00 44.50 181 ARG A N 1
ATOM 1427 C CA . ARG A 1 181 ? 77.821 22.426 -19.037 1.00 44.50 181 ARG A CA 1
ATOM 1428 C C . ARG A 1 181 ? 78.076 23.707 -18.214 1.00 44.50 181 ARG A C 1
ATOM 1430 O O . ARG A 1 181 ? 79.043 24.398 -18.527 1.00 44.50 181 ARG A O 1
ATOM 1437 N N . SER A 1 182 ? 77.328 23.913 -17.117 1.00 40.75 182 SER A N 1
ATOM 1438 C CA . SER A 1 182 ? 77.844 23.834 -15.726 1.00 40.75 182 SER A CA 1
ATOM 1439 C C . SER A 1 182 ? 76.837 24.287 -14.651 1.00 40.75 182 SER A C 1
ATOM 1441 O O . SER A 1 182 ? 75.916 25.047 -14.916 1.00 40.75 182 SER A O 1
ATOM 1443 N N . LEU A 1 183 ? 77.060 23.735 -13.455 1.00 40.66 183 LEU A N 1
ATOM 1444 C CA . LEU A 1 183 ? 76.329 23.774 -12.184 1.00 40.66 183 LEU A CA 1
ATOM 1445 C C . LEU A 1 183 ? 76.563 25.048 -11.335 1.00 40.66 183 LEU A C 1
ATOM 1447 O O . LEU A 1 183 ? 77.591 25.698 -11.495 1.00 40.66 183 LEU A O 1
ATOM 1451 N N . THR A 1 184 ? 75.654 25.249 -10.361 1.00 39.59 184 THR A N 1
ATOM 1452 C CA . THR A 1 184 ? 75.788 25.899 -9.024 1.00 39.59 184 THR A CA 1
ATOM 1453 C C . THR A 1 184 ? 76.200 27.375 -8.929 1.00 39.59 184 THR A C 1
ATOM 1455 O O . THR A 1 184 ? 77.317 27.728 -9.292 1.00 39.59 184 THR A O 1
ATOM 1458 N N . SER A 1 185 ? 75.385 28.201 -8.261 1.00 39.06 185 SER A N 1
ATOM 1459 C CA . SER A 1 185 ? 75.446 28.455 -6.807 1.00 39.06 185 SER A CA 1
ATOM 1460 C C . SER A 1 185 ? 74.142 29.084 -6.321 1.00 39.06 185 SER A C 1
ATOM 1462 O O . SER A 1 185 ? 73.407 29.624 -7.175 1.00 39.06 185 SER A O 1
#

Radius of gyration: 33.77 Å; chains: 1; bounding box: 97×47×66 Å

Foldseek 3Di:
DVVLVVLCVVCCVPCVCLVVCVDPPVVNVVVCQVDLSSVLVLLLVLVLCPDVNPCVVVNVVSQVCQQPDPVRHNVNSVVSNVVSVVSNVVVVVVVVVVVVVVVCVVCVPPPPPPPPPDDDDDPDDDDDDPPDPDDDDPVRVVVVVVVVVVVVVVVVVVVVVVVVVPDDDDDDDDDDDDDDDDDDD

Organism: Penicillium freii (NCBI:txid48697)

Secondary structure (DSSP, 8-state):
-HHHHHHHHHHHHHSHHHHTT-S-HHHHHHHHTT-HHHHHHHHHHHHHH-TTSSTHHHHHHHHHHHHH-TTT-TTTHHHHHHHHHHHHHHHHHHHHHHHHHHHHHH-GGG------------------------PPPHHHHHHHHHHHHHHHHHHHHHHHHHHHTT-------------------

pLDDT: mean 77.7, std 21.53, range [33.62, 98.38]